Protein AF-A0A9P1IH77-F1 (afdb_monomer_lite)

Organism: NCBI:txid860376

Radius of gyration: 41.45 Å; chains: 1; bounding box: 108×59×113 Å

Foldseek 3Di:
DVVVVVVVVVPDPLLFFWWWKKKKKAWQAWWWKDKAKFPDPDPPCVCVVVDTDIHHHRDIDIDTHGTGGHRQDQKMWMKMWIAHPVGHTQAIDIDIDGQAQDWDWDWDQTPVRIIMIMIMHIGGDPQFADSRSSAGADDDVVQQWDADNRNDIDHHPQFDDPSRNAGHADVCLVVQFHDPHRNATDGDPQFDDRSRPAGHADPQQDAFGWDADPNDTFGHHDPQFDDRSSPHGNDPPDPPPVPDPPPPPPPDDPPPPPPPPDPPDPPPPVVVVVVVVVVVVVVVVVVVVVVVVVVVVVVVVVVPPDDDDDDDDDDDDDDDDDDDDDDPDFDDDPPDPDTDDDDDDDDDDDDDDPDDDDD

Sequence (359 aa):
MFLFFLLSSFLFQISNASGSIELILTAQQNSYIMTEICAETRCINIGKNNKRIELNANFPHRMFEGRFISKPQVYFDLHFIIFNANGDLIGSAFTKQKHDNNWKTNVFETSDEFNITYSFRTVCSKNYFGSVCETFCKTHPDRHMDCSPTGQSKCMQGWTGEDCMTPICTNNCSKNGKCAAPGQCECNTGFKGNDCSECIPTSGCVYGGCVSNNQSFTCQCFPGYTGPLCENQINRQMPIDNDNIKLKHVRGRQSNIILDQNSIEVSNGIDIMVFVLFVICLIVVSGAIFVLLCKISIRNRRMNSGIEVEVEIGAKVNKSYEVYTIDTTPNCHHHSNICDPPPKYEVLQFQQDSNSLKC

pLDDT: mean 72.69, std 23.22, range [26.23, 97.69]

Structure (mmCIF, N/CA/C/O backbone):
data_AF-A0A9P1IH77-F1
#
_entry.id   AF-A0A9P1IH77-F1
#
loop_
_atom_site.group_PDB
_atom_site.id
_atom_site.type_symbol
_atom_site.label_atom_id
_atom_site.label_alt_id
_atom_site.label_comp_id
_atom_site.label_asym_id
_atom_site.label_entity_id
_atom_site.label_seq_id
_atom_site.pdbx_PDB_ins_code
_atom_site.Cartn_x
_atom_site.Cartn_y
_atom_site.Cartn_z
_atom_site.occupancy
_atom_site.B_iso_or_equiv
_atom_site.auth_seq_id
_atom_site.auth_comp_id
_atom_site.auth_asym_id
_atom_site.auth_atom_id
_atom_site.pdbx_PDB_model_num
ATOM 1 N N . MET A 1 1 ? 4.992 34.964 -6.429 1.00 50.38 1 MET A N 1
ATOM 2 C CA . MET A 1 1 ? 4.582 33.634 -6.938 1.00 50.38 1 MET A CA 1
ATOM 3 C C . MET A 1 1 ? 5.030 32.490 -6.023 1.00 50.38 1 MET A C 1
ATOM 5 O O . MET A 1 1 ? 4.200 31.656 -5.706 1.00 50.38 1 MET A O 1
ATOM 9 N N . PHE A 1 2 ? 6.264 32.490 -5.493 1.00 49.25 2 PHE A N 1
ATOM 10 C CA . PHE A 1 2 ? 6.740 31.472 -4.531 1.00 49.25 2 PHE A CA 1
ATOM 11 C C . PHE A 1 2 ? 6.008 31.445 -3.171 1.00 49.25 2 PHE A C 1
ATOM 13 O O . PHE A 1 2 ? 5.777 30.368 -2.631 1.00 49.25 2 PHE A O 1
ATOM 20 N N . LEU A 1 3 ? 5.558 32.592 -2.640 1.00 46.03 3 LEU A N 1
ATOM 21 C CA . LEU A 1 3 ? 4.756 32.614 -1.402 1.00 46.03 3 LEU A CA 1
ATOM 22 C C . LEU A 1 3 ? 3.349 32.006 -1.571 1.00 46.03 3 LEU A C 1
ATOM 24 O O . LEU A 1 3 ? 2.794 31.506 -0.602 1.00 46.03 3 LEU A O 1
ATOM 28 N N . PHE A 1 4 ? 2.790 32.001 -2.787 1.00 47.78 4 PHE A N 1
ATOM 29 C CA . PHE A 1 4 ? 1.486 31.382 -3.062 1.00 47.78 4 PHE A CA 1
ATOM 30 C C . PHE A 1 4 ? 1.571 29.847 -3.092 1.00 47.78 4 PHE A C 1
ATOM 32 O O . PHE A 1 4 ? 0.625 29.191 -2.671 1.00 47.78 4 PHE A O 1
ATOM 39 N N . PHE A 1 5 ? 2.718 29.282 -3.492 1.00 46.38 5 PHE A N 1
ATOM 40 C CA . PHE A 1 5 ? 2.973 27.837 -3.430 1.00 46.38 5 PHE A CA 1
ATOM 41 C C . PHE A 1 5 ? 3.225 27.338 -1.999 1.00 46.38 5 PHE A C 1
ATOM 43 O O . PHE A 1 5 ? 2.815 26.237 -1.654 1.00 46.38 5 PHE A O 1
ATOM 50 N N . LEU A 1 6 ? 3.833 28.150 -1.125 1.00 45.97 6 LEU A N 1
ATOM 51 C CA . LEU A 1 6 ? 3.998 27.786 0.291 1.00 45.97 6 LEU A CA 1
ATOM 52 C C . LEU A 1 6 ? 2.684 27.897 1.083 1.00 45.97 6 LEU A C 1
ATOM 54 O O . LEU A 1 6 ? 2.455 27.107 1.997 1.00 45.97 6 LEU A O 1
ATOM 58 N N . LEU A 1 7 ? 1.794 28.821 0.702 1.00 42.12 7 LEU A N 1
ATOM 59 C CA . LEU A 1 7 ? 0.446 28.926 1.270 1.00 42.12 7 LEU A CA 1
ATOM 60 C C . LEU A 1 7 ? -0.534 27.881 0.705 1.00 42.12 7 LEU A C 1
ATOM 62 O O . LEU A 1 7 ? -1.418 27.454 1.445 1.00 42.12 7 LEU A O 1
ATOM 66 N N . SER A 1 8 ? -0.362 27.396 -0.534 1.00 44.38 8 SER A N 1
ATOM 67 C CA . SER A 1 8 ? -1.152 26.261 -1.049 1.00 44.38 8 SER A CA 1
ATOM 68 C C . SER A 1 8 ? -0.750 24.925 -0.421 1.00 44.38 8 SER A C 1
ATOM 70 O O . SER A 1 8 ? -1.594 24.048 -0.288 1.00 44.38 8 SER A O 1
ATOM 72 N N . SER A 1 9 ? 0.502 24.780 0.028 1.00 45.25 9 SER A N 1
ATOM 73 C CA . SER A 1 9 ? 0.946 23.625 0.827 1.00 45.25 9 SER A CA 1
ATOM 74 C C . SER A 1 9 ? 0.450 23.669 2.279 1.00 45.25 9 SER A C 1
ATOM 76 O O . SER A 1 9 ? 0.444 22.645 2.957 1.00 45.25 9 SER A O 1
ATOM 78 N N . PHE A 1 10 ? 0.027 24.843 2.764 1.00 43.69 10 PHE A N 1
ATOM 79 C CA . PHE A 1 10 ? -0.536 25.032 4.107 1.00 43.69 10 PHE A CA 1
ATOM 80 C C . PHE A 1 10 ? -2.071 24.991 4.142 1.00 43.69 10 PHE A C 1
ATOM 82 O O . PHE A 1 10 ? -2.656 24.826 5.213 1.00 43.69 10 PHE A O 1
ATOM 89 N N . LEU A 1 11 ? -2.738 25.069 2.987 1.00 41.06 11 LEU A N 1
ATOM 90 C CA . LEU A 1 11 ? -4.172 24.825 2.852 1.00 41.06 11 LEU A CA 1
ATOM 91 C C . LEU A 1 11 ? -4.435 23.344 2.543 1.00 41.06 11 LEU A C 1
ATOM 93 O O . LEU A 1 11 ? -4.763 22.960 1.430 1.00 41.06 11 LEU A O 1
ATOM 97 N N . PHE A 1 12 ? -4.310 22.530 3.593 1.00 43.84 12 PHE A N 1
ATOM 98 C CA . PHE A 1 12 ? -5.227 21.429 3.896 1.00 43.84 12 PHE A CA 1
ATOM 99 C C . PHE A 1 12 ? -5.593 20.496 2.715 1.00 43.84 12 PHE A C 1
ATOM 101 O O . PHE A 1 12 ? -6.714 20.521 2.213 1.00 43.84 12 PHE A O 1
ATOM 108 N N . GLN A 1 13 ? -4.742 19.512 2.412 1.00 46.03 13 GLN A N 1
ATOM 109 C CA . GLN A 1 13 ? -5.302 18.160 2.343 1.00 46.03 13 GLN A CA 1
ATOM 110 C C . GLN A 1 13 ? -5.398 17.663 3.783 1.00 46.03 13 GLN A C 1
ATOM 112 O O . GLN A 1 13 ? -4.453 17.095 4.321 1.00 46.03 13 GLN A O 1
ATOM 117 N N . ILE A 1 14 ? -6.539 17.897 4.439 1.00 54.72 14 ILE A N 1
ATOM 118 C CA . ILE A 1 14 ? -6.912 16.960 5.498 1.00 54.72 14 ILE A CA 1
ATOM 119 C C . ILE A 1 14 ? -7.201 15.675 4.736 1.00 54.72 14 ILE A C 1
ATOM 121 O O . ILE A 1 14 ? -8.265 15.545 4.130 1.00 54.72 14 ILE A O 1
ATOM 125 N N . SER A 1 15 ? -6.244 14.754 4.679 1.00 58.06 15 SER A N 1
ATOM 126 C CA . SER A 1 15 ? -6.576 13.385 4.328 1.00 58.06 15 SER A CA 1
ATOM 127 C C . SER A 1 15 ? -7.477 12.881 5.451 1.00 58.06 15 SER A C 1
ATOM 129 O O . SER A 1 15 ? -7.019 12.499 6.525 1.00 58.06 15 SER A O 1
ATOM 131 N N . ASN A 1 16 ? -8.788 13.019 5.256 1.00 80.94 16 ASN A N 1
ATOM 132 C CA . ASN A 1 16 ? -9.754 12.510 6.212 1.00 80.94 16 ASN A CA 1
ATOM 133 C C . ASN A 1 16 ? -9.593 10.998 6.220 1.00 80.94 16 ASN A C 1
ATOM 135 O O . ASN A 1 16 ? -9.770 10.358 5.184 1.00 80.94 16 ASN A O 1
ATOM 139 N N . ALA A 1 17 ? -9.241 10.451 7.374 1.00 88.06 17 ALA A N 1
ATOM 140 C CA . ALA A 1 17 ? -9.271 9.032 7.598 1.00 88.06 17 ALA A CA 1
ATOM 141 C C . ALA A 1 17 ? -10.718 8.546 7.511 1.00 88.06 17 ALA A C 1
ATOM 143 O O . ALA A 1 17 ? -11.620 9.197 8.044 1.00 88.06 17 ALA A O 1
ATOM 144 N N . SER A 1 18 ? -10.949 7.423 6.832 1.00 89.50 18 SER A N 1
ATOM 145 C CA . SER A 1 18 ? -12.293 6.863 6.712 1.00 89.50 18 SER A CA 1
ATOM 146 C C . SER A 1 18 ? -12.312 5.357 6.885 1.00 89.50 18 SER A C 1
ATOM 148 O O . SER A 1 18 ? -11.695 4.604 6.130 1.00 89.50 18 SER A O 1
ATOM 150 N N . GLY A 1 19 ? -13.107 4.915 7.848 1.00 89.81 19 GLY A N 1
ATOM 151 C CA . GLY A 1 19 ? -13.309 3.507 8.122 1.00 89.81 19 GLY A CA 1
ATOM 152 C C . GLY A 1 19 ? -14.401 3.286 9.148 1.00 89.81 19 GLY A C 1
ATOM 153 O O . GLY A 1 19 ? -15.225 4.160 9.420 1.00 89.81 19 GLY A O 1
ATOM 154 N N . SER A 1 20 ? -14.403 2.092 9.711 1.00 88.06 20 SER A N 1
ATOM 155 C CA . SER A 1 20 ? -15.256 1.684 10.816 1.00 88.06 20 SER A CA 1
ATOM 156 C C . SER A 1 20 ? -14.476 0.823 11.790 1.00 88.06 20 SER A C 1
ATOM 158 O O . SER A 1 20 ? -13.519 0.153 11.401 1.00 88.06 20 SER A O 1
ATOM 160 N N . ILE A 1 21 ? -14.918 0.795 13.038 1.00 88.94 21 ILE A N 1
ATOM 161 C CA . ILE A 1 21 ? -14.429 -0.161 14.024 1.00 88.94 21 ILE A CA 1
ATOM 162 C C . ILE A 1 21 ? -15.419 -1.326 14.077 1.00 88.94 21 ILE A C 1
ATOM 164 O O . ILE A 1 21 ? -16.624 -1.139 14.228 1.00 88.94 21 ILE A O 1
ATOM 168 N N . GLU A 1 22 ? -14.911 -2.539 13.885 1.00 89.94 22 GLU A N 1
ATOM 169 C CA . GLU A 1 22 ? -15.673 -3.758 14.141 1.00 89.94 22 GLU A CA 1
ATOM 170 C C . GLU A 1 22 ? -15.402 -4.215 15.566 1.00 89.94 22 GLU A C 1
ATOM 172 O O . GLU A 1 22 ? -14.243 -4.269 15.981 1.00 89.94 22 GLU A O 1
ATOM 177 N N . LEU A 1 23 ? -16.461 -4.588 16.282 1.00 89.06 23 LEU A N 1
ATOM 178 C CA . LEU A 1 23 ? -16.385 -5.050 17.660 1.00 89.06 23 LEU A CA 1
ATOM 179 C C . LEU A 1 23 ? -17.064 -6.416 17.801 1.00 89.06 23 LEU A C 1
ATOM 181 O O . LEU A 1 23 ? -18.113 -6.670 17.208 1.00 89.06 23 LEU A O 1
ATOM 185 N N . ILE A 1 24 ? -16.460 -7.296 18.591 1.00 91.00 24 ILE A N 1
ATOM 186 C CA . ILE A 1 24 ? -17.037 -8.559 19.042 1.00 91.00 24 ILE A CA 1
ATOM 187 C C . ILE A 1 24 ? -17.001 -8.568 20.563 1.00 91.00 24 ILE A C 1
ATOM 189 O O . ILE A 1 24 ? -15.957 -8.306 21.151 1.00 91.00 24 ILE A O 1
ATOM 193 N N . LEU A 1 25 ? -18.126 -8.888 21.192 1.00 90.00 25 LEU A N 1
ATOM 194 C CA . LEU A 1 25 ? -18.282 -8.936 22.643 1.00 90.00 25 LEU A CA 1
ATOM 195 C C . LEU A 1 25 ? -18.701 -10.334 23.073 1.00 90.00 25 LEU A C 1
ATOM 197 O O . LEU A 1 25 ? -19.565 -10.940 22.446 1.00 90.00 25 LEU A O 1
ATOM 201 N N . THR A 1 26 ? -18.107 -10.836 24.149 1.00 90.94 26 THR A N 1
ATOM 202 C CA . THR A 1 26 ? -18.500 -12.094 24.788 1.00 90.94 26 THR A CA 1
ATOM 203 C C . THR A 1 26 ? -18.621 -11.867 26.289 1.00 90.94 26 THR A C 1
ATOM 205 O O . THR A 1 26 ? -17.651 -11.496 26.950 1.00 90.94 26 THR A O 1
ATOM 208 N N . ALA A 1 27 ? -19.825 -12.084 26.809 1.00 88.62 27 ALA A N 1
ATOM 209 C CA . ALA A 1 27 ? -20.150 -12.013 28.227 1.00 88.62 27 ALA A CA 1
ATOM 210 C C . ALA A 1 27 ? -20.201 -13.421 28.832 1.00 88.62 27 ALA A C 1
ATOM 212 O O . ALA A 1 27 ? -20.627 -14.359 28.163 1.00 88.62 27 ALA A O 1
ATOM 213 N N . GLN A 1 28 ? -19.823 -13.580 30.100 1.00 87.31 28 GLN A N 1
ATOM 214 C CA . GLN A 1 28 ? -19.904 -14.875 30.796 1.00 87.31 28 GLN A CA 1
ATOM 215 C C . GLN A 1 28 ? -21.335 -15.260 31.210 1.00 87.31 28 GLN A C 1
ATOM 217 O O . GLN A 1 28 ? -21.635 -16.438 31.390 1.00 87.31 28 GLN A O 1
ATOM 222 N N . GLN A 1 29 ? -22.220 -14.271 31.341 1.00 86.25 29 GLN A N 1
ATOM 223 C CA . GLN A 1 29 ? -23.600 -14.410 31.803 1.00 86.25 29 GLN A CA 1
ATOM 224 C C . GLN A 1 29 ? -24.522 -13.520 30.967 1.00 86.25 29 GLN A C 1
ATOM 226 O O . GLN A 1 29 ? -24.049 -12.576 30.330 1.00 86.25 29 GLN A O 1
ATOM 231 N N . ASN A 1 30 ? -25.825 -13.808 30.980 1.00 89.25 30 ASN A N 1
ATOM 232 C CA . ASN A 1 30 ? -26.799 -13.002 30.249 1.00 89.25 30 ASN A CA 1
ATOM 233 C C . ASN A 1 30 ? -26.832 -11.578 30.810 1.00 89.25 30 ASN A C 1
ATOM 235 O O . ASN A 1 30 ? -27.017 -11.379 32.013 1.00 89.25 30 ASN A O 1
ATOM 239 N N . SER A 1 31 ? -26.659 -10.591 29.941 1.00 88.62 31 SER A N 1
ATOM 240 C CA . SER A 1 31 ? -26.625 -9.183 30.325 1.00 88.62 31 SER A CA 1
ATOM 241 C C . SER A 1 31 ? -27.089 -8.289 29.183 1.00 88.62 31 SER A C 1
ATOM 243 O O . SER A 1 31 ? -27.374 -8.747 28.078 1.00 88.62 31 SER A O 1
ATOM 245 N N . TYR A 1 32 ? -27.182 -6.996 29.455 1.00 89.69 32 TYR A N 1
ATOM 246 C CA . TYR A 1 32 ? -27.472 -5.981 28.456 1.00 89.69 32 TYR A CA 1
ATOM 247 C C . TYR A 1 32 ? -26.308 -5.007 28.391 1.00 89.69 32 TYR A C 1
ATOM 249 O O . TYR A 1 32 ? -25.810 -4.574 29.426 1.00 89.69 32 TYR A O 1
ATOM 257 N N . ILE A 1 33 ? -25.886 -4.625 27.192 1.00 86.19 33 ILE A N 1
ATOM 258 C CA . ILE A 1 33 ? -24.793 -3.671 27.014 1.00 86.19 33 ILE A CA 1
ATOM 259 C C . ILE A 1 33 ? -25.232 -2.467 26.191 1.00 86.19 33 ILE A C 1
ATOM 261 O O . ILE A 1 33 ? -26.026 -2.573 25.256 1.00 86.19 33 ILE A O 1
ATOM 265 N N . MET A 1 34 ? -24.689 -1.312 26.548 1.00 84.38 34 MET A N 1
ATOM 266 C CA . MET A 1 34 ? -24.618 -0.134 25.703 1.00 84.38 34 MET A CA 1
ATOM 267 C C . MET A 1 34 ? -23.153 0.134 25.389 1.00 84.38 34 MET A C 1
ATOM 269 O O . MET A 1 34 ? -22.312 0.163 26.291 1.00 84.38 34 MET A O 1
ATOM 273 N N . THR A 1 35 ? -22.855 0.319 24.108 1.00 77.88 35 THR A N 1
ATOM 274 C CA . THR A 1 35 ? -21.506 0.614 23.632 1.00 77.88 35 THR A CA 1
ATOM 275 C C . THR A 1 35 ? -21.470 1.957 22.937 1.00 77.88 35 THR A C 1
ATOM 277 O O . THR A 1 35 ? -22.444 2.372 22.312 1.00 77.88 35 THR A O 1
ATOM 280 N N . GLU A 1 36 ? -20.337 2.639 23.037 1.00 78.88 36 GLU A N 1
ATOM 281 C CA . GLU A 1 36 ? -20.064 3.819 22.230 1.00 78.88 36 GLU A CA 1
ATOM 282 C C . GLU A 1 36 ? -18.592 3.855 21.831 1.00 78.88 36 GLU A C 1
ATOM 284 O O . GLU A 1 36 ? -17.701 3.542 22.620 1.00 78.88 36 GLU A O 1
ATOM 289 N N . ILE A 1 37 ? -18.350 4.231 20.577 1.00 76.44 37 ILE A N 1
ATOM 290 C CA . ILE A 1 37 ? -17.020 4.336 19.986 1.00 76.44 37 ILE A CA 1
ATOM 291 C C . ILE A 1 37 ? -16.802 5.780 19.553 1.00 76.44 37 ILE A C 1
ATOM 293 O O . ILE A 1 37 ? -17.527 6.297 18.699 1.00 76.44 37 ILE A O 1
ATOM 297 N N . CYS A 1 38 ? -15.764 6.405 20.100 1.00 75.31 38 CYS A N 1
ATOM 298 C CA . CYS A 1 38 ? -15.400 7.784 19.817 1.00 75.31 38 CYS A CA 1
ATOM 299 C C . CYS A 1 38 ? -14.035 7.833 19.132 1.00 75.31 38 CYS A C 1
ATOM 301 O O . CYS A 1 38 ? -12.986 7.803 19.769 1.00 75.31 38 CYS A O 1
ATOM 303 N N . ALA A 1 39 ? -14.052 7.914 17.803 1.00 65.56 39 ALA A N 1
ATOM 304 C CA . ALA A 1 39 ? -12.851 8.079 16.977 1.00 65.56 39 ALA A CA 1
ATOM 305 C C . ALA A 1 39 ? -12.468 9.563 16.747 1.00 65.56 39 ALA A C 1
ATOM 307 O O . ALA A 1 39 ? -11.567 9.868 15.966 1.00 65.56 39 ALA A O 1
ATOM 308 N N . GLU A 1 40 ? -13.159 10.496 17.409 1.00 67.19 40 GLU A N 1
ATOM 309 C CA . GLU A 1 40 ? -12.911 11.943 17.366 1.00 67.19 40 GLU A CA 1
ATOM 310 C C . GLU A 1 40 ? -12.730 12.511 18.779 1.00 67.19 40 GLU A C 1
ATOM 312 O O . GLU A 1 40 ? -13.068 11.868 19.766 1.00 67.19 40 GLU A O 1
ATOM 317 N N . THR A 1 41 ? -12.238 13.751 18.888 1.00 52.09 41 THR A N 1
ATOM 318 C CA . THR A 1 41 ? -11.939 14.411 20.174 1.00 52.09 41 THR A CA 1
ATOM 319 C C . THR A 1 41 ? -13.161 14.707 21.048 1.00 52.09 41 THR A C 1
ATOM 321 O O . THR A 1 41 ? -12.988 15.162 22.177 1.00 52.09 41 THR A O 1
ATOM 324 N N . ARG A 1 42 ? -14.388 14.484 20.557 1.00 49.41 42 ARG A N 1
ATOM 325 C CA . ARG A 1 42 ? -15.622 14.589 21.346 1.00 49.41 42 ARG A CA 1
ATOM 326 C C . ARG A 1 42 ? -16.631 13.518 20.932 1.00 49.41 42 ARG A C 1
ATOM 328 O O . ARG A 1 42 ? -17.091 13.509 19.794 1.00 49.41 42 ARG A O 1
ATOM 335 N N . CYS A 1 43 ? -17.037 12.682 21.884 1.00 54.25 43 CYS A N 1
ATOM 336 C CA . CYS A 1 43 ? -18.243 11.866 21.777 1.00 54.25 43 CYS A CA 1
ATOM 337 C C . CYS A 1 43 ? -19.461 12.806 21.772 1.00 54.25 43 CYS A C 1
ATOM 339 O O . CYS A 1 43 ? -19.880 13.287 22.823 1.00 54.25 43 CYS A O 1
ATOM 341 N N . ILE A 1 44 ? -20.014 13.151 20.605 1.00 49.44 44 ILE A N 1
ATOM 342 C CA . ILE A 1 44 ? -21.148 14.097 20.540 1.00 49.44 44 ILE A CA 1
ATOM 343 C C . ILE A 1 44 ? -22.470 13.438 21.003 1.00 49.44 44 ILE A C 1
ATOM 345 O O . ILE A 1 44 ? -23.464 14.136 21.204 1.00 49.44 44 ILE A O 1
ATOM 349 N N . ASN A 1 45 ? -22.515 12.114 21.214 1.00 50.31 45 ASN A N 1
ATOM 350 C CA . ASN A 1 45 ? -23.775 11.379 21.360 1.00 50.31 45 ASN A CA 1
ATOM 351 C C . ASN A 1 45 ? -23.756 10.230 22.391 1.00 50.31 45 ASN A C 1
ATOM 353 O O . ASN A 1 45 ? -24.393 9.201 22.141 1.00 50.31 45 ASN A O 1
ATOM 357 N N . ILE A 1 46 ? -23.141 10.423 23.565 1.00 49.28 46 ILE A N 1
ATOM 358 C CA . ILE A 1 46 ? -23.224 9.430 24.650 1.00 49.28 46 ILE A CA 1
ATOM 359 C C . ILE A 1 46 ? -24.689 9.191 25.020 1.00 49.28 46 ILE A C 1
ATOM 361 O O . ILE A 1 46 ? -25.401 10.109 25.422 1.00 49.28 46 ILE A O 1
ATOM 365 N N . GLY A 1 47 ? -25.168 7.961 24.820 1.00 47.75 47 GLY A N 1
ATOM 366 C CA . GLY A 1 47 ? -26.522 7.548 25.196 1.00 47.75 47 GLY A CA 1
ATOM 367 C C . GLY A 1 47 ? -27.668 8.025 24.293 1.00 47.75 47 GLY A C 1
ATOM 368 O O . GLY A 1 47 ? -28.816 7.696 24.577 1.00 47.75 47 GLY A O 1
ATOM 369 N N . LYS A 1 48 ? -27.437 8.727 23.169 1.00 46.56 48 LYS A N 1
ATOM 370 C CA . LYS A 1 48 ? -28.571 9.218 22.344 1.00 46.56 48 LYS A CA 1
ATOM 371 C C . LYS A 1 48 ? -29.424 8.122 21.708 1.00 46.56 48 LYS A C 1
ATOM 373 O O . LYS A 1 48 ? -30.594 8.364 21.434 1.00 46.56 48 LYS A O 1
ATOM 378 N N . ASN A 1 49 ? -28.866 6.932 21.496 1.00 53.19 49 ASN A N 1
ATOM 379 C CA . ASN A 1 49 ? -29.635 5.820 20.943 1.00 53.19 49 ASN A CA 1
ATOM 380 C C . ASN A 1 49 ? -30.231 4.892 22.007 1.00 53.19 49 ASN A C 1
ATOM 382 O O . ASN A 1 49 ? -31.050 4.068 21.618 1.00 53.19 49 ASN A O 1
ATOM 386 N N . ASN A 1 50 ? -29.854 5.007 23.296 1.00 58.47 50 ASN A N 1
ATOM 387 C CA . ASN A 1 50 ? -30.329 4.198 24.443 1.00 58.47 50 ASN A CA 1
ATOM 388 C C . ASN A 1 50 ? -30.582 2.699 24.162 1.00 58.47 50 ASN A C 1
ATOM 390 O O . ASN A 1 50 ? -31.336 2.028 24.871 1.00 58.47 50 ASN A O 1
ATOM 394 N N . LYS A 1 51 ? -29.962 2.150 23.114 1.00 74.69 51 LYS A N 1
ATOM 395 C CA . LYS A 1 51 ? -30.301 0.839 22.589 1.00 74.69 51 LYS A CA 1
ATOM 396 C C . LYS A 1 51 ? -29.456 -0.170 23.332 1.00 74.69 51 LYS A C 1
ATOM 398 O O . LYS A 1 51 ? -28.287 -0.366 23.022 1.00 74.69 51 LYS A O 1
ATOM 403 N N . ARG A 1 52 ? -30.070 -0.782 24.336 1.00 83.12 52 ARG A N 1
ATOM 404 C CA . ARG A 1 52 ? -29.499 -1.920 25.044 1.00 83.12 52 ARG A CA 1
ATOM 405 C C . ARG A 1 52 ? -29.479 -3.120 24.105 1.00 83.12 52 ARG A C 1
ATOM 407 O O . ARG A 1 52 ? -30.494 -3.443 23.488 1.00 83.12 52 ARG A O 1
ATOM 414 N N . ILE A 1 53 ? -28.323 -3.752 23.989 1.00 86.19 53 ILE A N 1
ATOM 415 C CA . ILE A 1 53 ? -28.133 -4.971 23.210 1.00 86.19 53 ILE A CA 1
ATOM 416 C C . ILE A 1 53 ? -28.038 -6.125 24.189 1.00 86.19 53 ILE A C 1
ATOM 418 O O . ILE A 1 53 ? -27.248 -6.080 25.130 1.00 86.19 53 ILE A O 1
ATOM 422 N N . GLU A 1 54 ? -28.871 -7.135 23.979 1.00 89.25 54 GLU A N 1
ATOM 423 C CA . GLU A 1 54 ? -28.854 -8.351 24.779 1.00 89.25 54 GLU A CA 1
ATOM 424 C C . GLU A 1 54 ? -27.613 -9.182 24.434 1.00 89.25 54 GLU A C 1
ATOM 426 O O . GLU A 1 54 ? -27.381 -9.543 23.278 1.00 89.25 54 GLU A O 1
ATOM 431 N N . LEU A 1 55 ? -26.812 -9.479 25.452 1.00 88.81 55 LEU A N 1
ATOM 432 C CA . LEU A 1 55 ? -25.660 -10.360 25.378 1.00 88.81 55 LEU A CA 1
ATOM 433 C C . LEU A 1 55 ? -26.019 -11.698 26.016 1.00 88.81 55 LEU A C 1
ATOM 435 O O . LEU A 1 55 ? -26.108 -11.820 27.235 1.00 88.81 55 LEU A O 1
ATOM 439 N N . ASN A 1 56 ? -26.181 -12.718 25.181 1.00 89.75 56 ASN A N 1
ATOM 440 C CA . ASN A 1 56 ? -26.278 -14.103 25.635 1.00 89.75 56 ASN A CA 1
ATOM 441 C C . ASN A 1 56 ? -24.928 -14.611 26.157 1.00 89.75 56 ASN A C 1
ATOM 443 O O . ASN A 1 56 ? -23.892 -14.420 25.512 1.00 89.75 56 ASN A O 1
ATOM 447 N N . ALA A 1 57 ? -24.961 -15.308 27.292 1.00 87.62 57 ALA A N 1
ATOM 448 C CA . ALA A 1 57 ? -23.796 -15.917 27.918 1.00 87.62 57 ALA A CA 1
ATOM 449 C C . ALA A 1 57 ? -23.005 -16.788 26.929 1.00 87.62 57 ALA A C 1
ATOM 451 O O . ALA A 1 57 ? -23.563 -17.652 26.251 1.00 87.62 57 ALA A O 1
ATOM 452 N N . ASN A 1 58 ? -21.690 -16.576 26.880 1.00 87.69 58 ASN A N 1
ATOM 453 C CA . ASN A 1 58 ? -20.718 -17.307 26.065 1.00 87.69 58 ASN A CA 1
ATOM 454 C C . ASN A 1 58 ? -20.996 -17.294 24.552 1.00 87.69 58 ASN A C 1
ATOM 456 O O . ASN A 1 58 ? -20.425 -18.096 23.812 1.00 87.69 58 ASN A O 1
ATOM 460 N N . PHE A 1 59 ? -21.842 -16.378 24.075 1.00 89.62 59 PHE A N 1
ATOM 461 C CA . PHE A 1 59 ? -22.108 -16.198 22.656 1.00 89.62 59 PHE A CA 1
ATOM 462 C C . PHE A 1 59 ? -21.428 -14.919 22.148 1.00 89.62 59 PHE A C 1
ATOM 464 O O . PHE A 1 59 ? -21.654 -13.849 22.717 1.00 89.62 59 PHE A O 1
ATOM 471 N N . PRO A 1 60 ? -20.608 -14.987 21.085 1.00 89.19 60 PRO A N 1
ATOM 472 C CA . PRO A 1 60 ? -19.957 -13.808 20.536 1.00 89.19 60 PRO A CA 1
ATOM 473 C C . PRO A 1 60 ? -20.961 -12.943 19.767 1.00 89.19 60 PRO A C 1
ATOM 475 O O . PRO A 1 60 ? -21.517 -13.353 18.747 1.00 89.19 60 PRO A O 1
ATOM 478 N N . HIS A 1 61 ? -21.144 -11.707 20.219 1.00 88.31 61 HIS A N 1
ATOM 479 C CA . HIS A 1 61 ? -21.988 -10.709 19.566 1.00 88.31 61 HIS A CA 1
ATOM 480 C C . HIS A 1 61 ? -21.141 -9.764 18.730 1.00 88.31 61 HIS A C 1
ATOM 482 O O . HIS A 1 61 ? -20.264 -9.084 19.255 1.00 88.31 61 HIS A O 1
ATOM 488 N N . ARG A 1 62 ? -21.401 -9.717 17.420 1.00 86.31 62 ARG A N 1
ATOM 489 C CA . ARG A 1 62 ? -20.720 -8.809 16.490 1.00 86.31 62 ARG A CA 1
ATOM 490 C C . ARG A 1 62 ? -21.520 -7.524 16.330 1.00 86.31 62 ARG A C 1
ATOM 492 O O . ARG A 1 62 ? -22.707 -7.566 16.018 1.00 86.31 62 ARG A O 1
ATOM 499 N N . MET A 1 63 ? -20.839 -6.393 16.446 1.00 80.00 63 MET A N 1
ATOM 500 C CA . MET A 1 63 ? -21.424 -5.066 16.315 1.00 80.00 63 MET A CA 1
ATOM 501 C C . MET A 1 63 ? -20.640 -4.210 15.317 1.00 80.00 63 MET A C 1
ATOM 503 O O . MET A 1 63 ? -19.416 -4.309 15.208 1.00 80.00 63 MET A O 1
ATOM 507 N N . PHE A 1 64 ? -21.376 -3.370 14.585 1.00 68.81 64 PHE A N 1
ATOM 508 C CA . PHE A 1 64 ? -20.847 -2.371 13.658 1.00 68.81 64 PHE A CA 1
ATOM 509 C C . PHE A 1 64 ? -21.282 -0.987 14.137 1.00 68.81 64 PHE A C 1
ATOM 511 O O . PHE A 1 64 ? -22.288 -0.446 13.679 1.00 68.81 64 PHE A O 1
ATOM 518 N N . GLU A 1 65 ? -20.535 -0.421 15.074 1.00 61.94 65 GLU A N 1
ATOM 519 C CA . GLU A 1 65 ? -20.742 0.941 15.561 1.00 61.94 65 GLU A CA 1
ATOM 520 C C . GLU A 1 65 ? -19.452 1.734 15.329 1.00 61.94 65 GLU A C 1
ATOM 522 O O . GLU A 1 65 ? -18.356 1.205 15.468 1.00 61.94 65 GLU A O 1
ATOM 527 N N . GLY A 1 66 ? -19.552 2.994 14.907 1.00 63.22 66 GLY A N 1
ATOM 528 C CA . GLY A 1 66 ? -18.365 3.844 14.758 1.00 63.22 66 GLY A CA 1
ATOM 529 C C . GLY A 1 66 ? -17.732 3.838 13.367 1.00 63.22 66 GLY A C 1
ATOM 530 O O . GLY A 1 66 ? -16.517 3.694 13.234 1.00 63.22 66 GLY A O 1
ATOM 531 N N . ARG A 1 67 ? -18.540 4.055 12.316 1.00 75.19 67 ARG A N 1
ATOM 532 C CA . ARG A 1 67 ? -17.994 4.659 11.088 1.00 75.19 67 ARG A CA 1
ATOM 533 C C . ARG A 1 67 ? -17.442 6.036 11.437 1.00 75.19 67 ARG A C 1
ATOM 535 O O . ARG A 1 67 ? -18.141 6.821 12.071 1.00 75.19 67 ARG A O 1
ATOM 542 N N . PHE A 1 68 ? -16.233 6.330 10.986 1.00 81.38 68 PHE A N 1
ATOM 543 C CA . PHE A 1 68 ? -15.578 7.609 11.216 1.00 81.38 68 PHE A CA 1
ATOM 544 C C . PHE A 1 68 ? -15.128 8.232 9.894 1.00 81.38 68 PHE A C 1
ATOM 546 O O . PHE A 1 68 ? -14.756 7.535 8.945 1.00 81.38 68 PHE A O 1
ATOM 553 N N . ILE A 1 69 ? -15.205 9.561 9.837 1.00 80.31 69 ILE A N 1
ATOM 554 C CA . ILE A 1 69 ? -14.611 10.400 8.796 1.00 80.31 69 ILE A CA 1
ATOM 555 C C . ILE A 1 69 ? -13.944 11.550 9.537 1.00 80.31 69 ILE A C 1
ATOM 557 O O . ILE A 1 69 ? -14.590 12.545 9.846 1.00 80.31 69 ILE A O 1
ATOM 561 N N . SER A 1 70 ? -12.672 11.389 9.873 1.00 74.19 70 SER A N 1
ATOM 562 C CA . SER A 1 70 ? -12.011 12.277 10.827 1.00 74.19 70 SER A CA 1
ATOM 563 C C . SER A 1 70 ? -10.582 12.590 10.412 1.00 74.19 70 SER A C 1
ATOM 565 O O . SER A 1 70 ? -10.038 12.025 9.464 1.00 74.19 70 SER A O 1
ATOM 567 N N . LYS A 1 71 ? -9.933 13.511 11.128 1.00 82.12 71 LYS A N 1
ATOM 568 C CA . LYS A 1 71 ? -8.474 13.626 11.041 1.00 82.12 71 LYS A CA 1
ATOM 569 C C . LYS A 1 71 ? -7.852 12.314 11.529 1.00 82.12 71 LYS A C 1
ATOM 571 O O . LYS A 1 71 ? -8.324 11.818 12.547 1.00 82.12 71 LYS A O 1
ATOM 576 N N . PRO A 1 72 ? -6.781 11.804 10.899 1.00 79.12 72 PRO A N 1
ATOM 577 C CA . PRO A 1 72 ? -6.117 10.587 11.353 1.00 79.12 72 PRO A CA 1
ATOM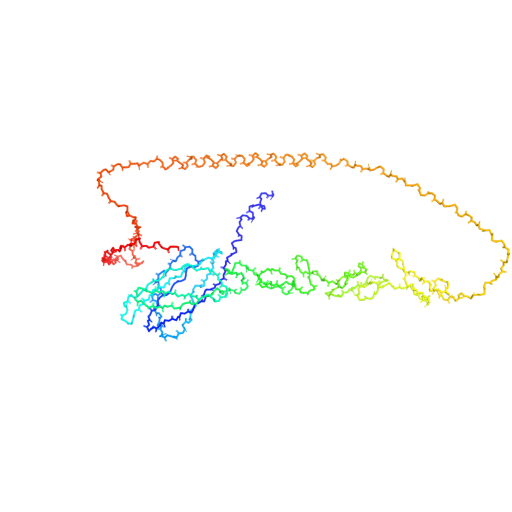 578 C C . PRO A 1 72 ? -5.762 10.673 12.844 1.00 79.12 72 PRO A C 1
ATOM 580 O O . PRO A 1 72 ? -4.964 11.522 13.245 1.00 79.12 72 PRO A O 1
ATOM 583 N N . GLN A 1 73 ? -6.382 9.824 13.665 1.00 82.25 73 GLN A N 1
ATOM 584 C CA . GLN A 1 73 ? -6.089 9.680 15.090 1.00 82.25 73 GLN A CA 1
ATOM 585 C C . GLN A 1 73 ? -5.519 8.293 15.352 1.00 82.25 73 GLN A C 1
ATOM 587 O O . GLN A 1 73 ? -6.062 7.293 14.912 1.00 82.25 73 GLN A O 1
ATOM 592 N N . VAL A 1 74 ? -4.427 8.204 16.107 1.00 88.50 74 VAL A N 1
ATOM 593 C CA . VAL A 1 74 ? -3.802 6.902 16.413 1.00 88.50 74 VAL A CA 1
ATOM 594 C C . VAL A 1 74 ? -4.657 6.070 17.377 1.00 88.50 74 VAL A C 1
ATOM 596 O O . VAL A 1 74 ? -4.552 4.842 17.402 1.00 88.50 74 VAL A O 1
ATOM 599 N N . TYR A 1 75 ? -5.518 6.735 18.147 1.00 88.81 75 TYR A N 1
ATOM 600 C CA . TYR A 1 75 ? -6.334 6.129 19.185 1.00 88.81 75 TYR A CA 1
ATOM 601 C C . TYR A 1 75 ? -7.804 6.519 19.042 1.00 88.81 75 TYR A C 1
ATOM 603 O O . TYR A 1 75 ? -8.102 7.627 18.599 1.00 88.81 75 TYR A O 1
ATOM 611 N N . PHE A 1 76 ? -8.681 5.640 19.513 1.00 86.88 76 PHE A N 1
ATOM 612 C CA . PHE A 1 76 ? -10.101 5.894 19.722 1.00 86.88 76 PHE A CA 1
ATOM 613 C C . PHE A 1 76 ? -10.485 5.514 21.153 1.00 86.88 76 PHE A C 1
ATOM 615 O O . PHE A 1 76 ? -9.861 4.637 21.757 1.00 86.88 76 PHE A O 1
ATOM 622 N N . ASP A 1 77 ? -11.513 6.163 21.684 1.00 86.00 77 ASP A N 1
ATOM 623 C CA . ASP A 1 77 ? -12.060 5.838 22.996 1.00 86.00 77 ASP A CA 1
ATOM 624 C C . ASP A 1 77 ? -13.249 4.882 22.832 1.00 86.00 77 ASP A C 1
ATOM 626 O O . ASP A 1 77 ? -14.063 5.013 21.913 1.00 86.00 77 ASP A O 1
ATOM 630 N N . LEU A 1 78 ? -13.312 3.876 23.699 1.00 85.19 78 LEU A N 1
ATOM 631 C CA . LEU A 1 78 ? -14.318 2.824 23.698 1.00 85.19 78 LEU A CA 1
ATOM 632 C C . LEU A 1 78 ? -14.984 2.786 25.067 1.00 85.19 78 LEU A C 1
ATOM 634 O O . LEU A 1 78 ? -14.323 2.576 26.089 1.00 85.19 78 LEU A O 1
ATOM 638 N N . HIS A 1 79 ? -16.290 3.028 25.073 1.00 82.81 79 HIS A N 1
ATOM 639 C CA . HIS A 1 79 ? -17.095 3.119 26.279 1.00 82.81 79 HIS A CA 1
ATOM 640 C C . HIS A 1 79 ? -18.073 1.949 26.336 1.00 82.81 79 HIS A C 1
ATOM 642 O O . HIS A 1 79 ? -18.788 1.663 25.372 1.00 82.81 79 HIS A O 1
ATOM 648 N N . PHE A 1 80 ? -18.114 1.294 27.490 1.00 84.06 80 PHE A N 1
ATOM 649 C CA . PHE A 1 80 ? -19.012 0.188 27.786 1.00 84.06 80 PHE A CA 1
ATOM 650 C C . PHE A 1 80 ? -19.834 0.521 29.019 1.00 84.06 80 PHE A C 1
ATOM 652 O O . PHE A 1 80 ? -19.278 0.917 30.040 1.00 84.06 80 PHE A O 1
ATOM 659 N N . ILE A 1 81 ? -21.146 0.320 28.945 1.00 84.94 81 ILE A N 1
ATOM 660 C CA . ILE A 1 81 ? -22.049 0.399 30.095 1.00 84.94 81 ILE A CA 1
ATOM 661 C C . ILE A 1 81 ? -22.890 -0.872 30.098 1.00 84.94 81 ILE A C 1
ATOM 663 O O . ILE A 1 81 ? -23.549 -1.183 29.107 1.00 84.94 81 ILE A O 1
ATOM 667 N N . ILE A 1 82 ? -22.841 -1.624 31.191 1.00 86.12 82 ILE A N 1
ATOM 668 C CA . ILE A 1 82 ? -23.406 -2.968 31.280 1.00 86.12 82 ILE A CA 1
ATOM 669 C C . ILE A 1 82 ? -24.500 -2.981 32.341 1.00 86.12 82 ILE A C 1
ATOM 671 O O . ILE A 1 82 ? -24.313 -2.500 33.458 1.00 86.12 82 ILE A O 1
ATOM 675 N N . PHE A 1 83 ? -25.626 -3.591 32.001 1.00 86.50 83 PHE A N 1
ATOM 676 C CA . PHE A 1 83 ? -26.787 -3.750 32.857 1.00 86.50 83 PHE A CA 1
ATOM 677 C C . PHE A 1 83 ? -27.121 -5.233 33.052 1.00 86.50 83 PHE A C 1
ATOM 679 O O . PHE A 1 83 ? -26.915 -6.055 32.153 1.00 86.50 83 PHE A O 1
ATOM 686 N N . ASN A 1 84 ? -27.667 -5.582 34.214 1.00 83.88 84 ASN A N 1
ATOM 687 C CA . ASN A 1 84 ? -28.264 -6.898 34.440 1.00 83.88 84 ASN A CA 1
ATOM 688 C C . ASN A 1 84 ? -29.655 -7.005 33.774 1.00 83.88 84 ASN A C 1
ATOM 690 O O . ASN A 1 84 ? -30.151 -6.060 33.155 1.00 83.88 84 ASN A O 1
ATOM 694 N N . ALA A 1 85 ? -30.310 -8.159 33.931 1.00 82.56 85 ALA A N 1
ATOM 695 C CA . ALA A 1 85 ? -31.652 -8.393 33.393 1.00 82.56 85 ALA A CA 1
ATOM 696 C C . ALA A 1 85 ? -32.763 -7.544 34.036 1.00 82.56 85 ALA A C 1
ATOM 698 O O . ALA A 1 85 ? -33.779 -7.291 33.394 1.00 82.56 85 ALA A O 1
ATOM 699 N N . ASN A 1 86 ? -32.557 -7.071 35.267 1.00 85.75 86 ASN A N 1
ATOM 700 C CA . ASN A 1 86 ? -33.483 -6.174 35.961 1.00 85.75 86 ASN A CA 1
ATOM 701 C C . ASN A 1 86 ? -33.313 -4.710 35.516 1.00 85.75 86 ASN A C 1
ATOM 703 O O . ASN A 1 86 ? -34.164 -3.871 35.800 1.00 85.75 86 ASN A O 1
ATOM 707 N N . GLY A 1 87 ? -32.239 -4.408 34.780 1.00 83.19 87 GLY A N 1
ATOM 708 C CA . GLY A 1 87 ? -31.897 -3.073 34.308 1.00 83.19 87 GLY A CA 1
ATOM 709 C C . GLY A 1 87 ? -30.958 -2.288 35.225 1.00 83.19 87 GLY A C 1
ATOM 710 O O . GLY A 1 87 ? -30.703 -1.123 34.914 1.00 83.19 87 GLY A O 1
ATOM 711 N N . ASP A 1 88 ? -30.430 -2.904 36.285 1.00 86.19 88 ASP A N 1
ATOM 712 C CA . ASP A 1 88 ? -29.455 -2.292 37.191 1.00 86.19 88 ASP A CA 1
ATOM 713 C C . ASP A 1 88 ? -28.068 -2.258 36.542 1.00 86.19 88 ASP A C 1
ATOM 715 O O . ASP A 1 88 ? -27.673 -3.199 35.847 1.00 86.19 88 ASP A O 1
ATOM 719 N N . LEU A 1 89 ? -27.320 -1.177 36.775 1.00 85.50 89 LEU A N 1
ATOM 720 C CA . LEU A 1 89 ? -25.936 -1.031 36.325 1.00 85.50 89 LEU A CA 1
ATOM 721 C C . LEU A 1 89 ? -25.039 -2.027 37.075 1.00 85.50 89 LEU A C 1
ATOM 723 O O . LEU A 1 89 ? -24.954 -1.961 38.297 1.00 85.50 89 LEU A O 1
ATOM 727 N N . ILE A 1 90 ? -24.344 -2.896 36.338 1.00 83.94 90 ILE A N 1
ATOM 728 C CA . ILE A 1 90 ? -23.383 -3.870 36.895 1.00 83.94 90 ILE A CA 1
ATOM 729 C C . ILE A 1 90 ? -21.925 -3.537 36.564 1.00 83.94 90 ILE A C 1
ATOM 731 O O . ILE A 1 90 ? -21.001 -4.169 37.065 1.00 83.94 90 ILE A O 1
ATOM 735 N N . GLY A 1 91 ? -21.687 -2.552 35.697 1.00 80.94 91 GLY A N 1
ATOM 736 C CA . GLY A 1 91 ? -20.336 -2.072 35.438 1.00 80.94 91 GLY A CA 1
ATOM 737 C C . GLY A 1 91 ? -20.242 -1.110 34.264 1.00 80.94 91 GLY A C 1
ATOM 738 O O . GLY A 1 91 ? -21.099 -1.084 33.379 1.00 80.94 91 GLY A O 1
ATOM 739 N N . SER A 1 92 ? -19.162 -0.333 34.244 1.00 82.94 92 SER A N 1
ATOM 740 C CA . SER A 1 92 ? -18.819 0.550 33.131 1.00 82.94 92 SER A CA 1
ATOM 741 C C . SER A 1 92 ? -17.316 0.580 32.895 1.00 82.94 92 SER A C 1
ATOM 743 O O . SER A 1 92 ? -16.551 0.649 33.856 1.00 82.94 92 SER A O 1
ATOM 745 N N . ALA A 1 93 ? -16.905 0.598 31.631 1.00 79.94 93 ALA A N 1
ATOM 746 C CA . ALA A 1 93 ? -15.510 0.707 31.231 1.00 79.94 93 ALA A CA 1
ATOM 747 C C . ALA A 1 93 ? -15.305 1.895 30.301 1.00 79.94 93 ALA A C 1
ATOM 749 O O . ALA A 1 93 ? -16.091 2.109 29.378 1.00 79.94 93 ALA A O 1
ATOM 750 N N . PHE A 1 94 ? -14.182 2.579 30.484 1.00 83.00 94 PHE A N 1
ATOM 751 C CA . PHE A 1 94 ? -13.701 3.617 29.584 1.00 83.00 94 PHE A CA 1
ATOM 752 C C . PHE A 1 94 ? -12.269 3.264 29.225 1.00 83.00 94 PHE A C 1
ATOM 754 O O . PHE A 1 94 ? -11.399 3.205 30.096 1.00 83.00 94 PHE A O 1
ATOM 761 N N . THR A 1 95 ? -12.025 2.948 27.959 1.00 85.44 95 THR A N 1
ATOM 762 C CA . THR A 1 95 ? -10.711 2.477 27.537 1.00 85.44 95 THR A CA 1
ATOM 763 C C . THR A 1 95 ? -10.279 3.115 26.232 1.00 85.44 95 THR A C 1
ATOM 765 O O . THR A 1 95 ? -11.065 3.267 25.300 1.00 85.44 95 THR A O 1
ATOM 768 N N . LYS A 1 96 ? -8.998 3.470 26.169 1.00 89.06 96 LYS A N 1
ATOM 769 C CA . LYS A 1 96 ? -8.378 4.051 24.988 1.00 89.06 96 LYS A CA 1
ATOM 770 C C . LYS A 1 96 ? -7.682 2.961 24.197 1.00 89.06 96 LYS A C 1
ATOM 772 O O . LYS A 1 96 ? -6.761 2.314 24.691 1.00 89.06 96 LYS A O 1
ATOM 777 N N . GLN A 1 97 ? -8.109 2.778 22.960 1.00 91.25 97 GLN A N 1
ATOM 778 C CA . GLN A 1 97 ? -7.630 1.722 22.086 1.00 91.25 97 GLN A CA 1
ATOM 779 C C . GLN A 1 97 ? -6.815 2.303 20.943 1.00 91.25 97 GLN A C 1
ATOM 781 O O . GLN A 1 97 ? -7.126 3.365 20.408 1.00 91.25 97 GLN A O 1
ATOM 786 N N . LYS A 1 98 ? -5.744 1.607 20.563 1.00 92.12 98 LYS A N 1
ATOM 787 C CA . LYS A 1 98 ? -4.961 1.947 19.375 1.00 92.12 98 LYS A CA 1
ATOM 788 C C . LYS A 1 98 ? -5.592 1.276 18.162 1.00 92.12 98 LYS A C 1
ATOM 790 O O . LYS A 1 98 ? -5.896 0.087 18.222 1.00 92.12 98 LYS A O 1
ATOM 795 N N . HIS A 1 99 ? -5.740 2.005 17.062 1.00 91.38 99 HIS A N 1
ATOM 796 C CA . HIS A 1 99 ? -6.207 1.410 15.814 1.00 91.38 99 HIS A CA 1
ATOM 797 C C . HIS A 1 99 ? -5.271 0.280 15.341 1.00 91.38 99 HIS A C 1
ATOM 799 O O . HIS A 1 99 ? -4.048 0.436 15.331 1.00 91.38 99 HIS A O 1
ATOM 805 N N . ASP A 1 100 ? -5.851 -0.847 14.925 1.00 92.88 100 ASP A N 1
ATOM 806 C CA . ASP A 1 100 ? -5.146 -1.980 14.312 1.00 92.88 100 ASP A CA 1
ATOM 807 C C . ASP A 1 100 ? -6.103 -2.705 13.362 1.00 92.88 100 ASP A C 1
ATOM 809 O O . ASP A 1 100 ? -7.276 -2.888 13.682 1.00 92.88 100 ASP A O 1
ATOM 813 N N . ASN A 1 101 ? -5.620 -3.121 12.194 1.00 92.81 101 ASN A N 1
ATOM 814 C CA . ASN A 1 101 ? -6.447 -3.798 11.191 1.00 92.81 101 ASN A CA 1
ATOM 815 C C . ASN A 1 101 ? -6.631 -5.291 11.519 1.00 92.81 101 ASN A C 1
ATOM 817 O O . ASN A 1 101 ? -7.493 -5.961 10.943 1.00 92.81 101 ASN A O 1
ATOM 821 N N . ASN A 1 102 ? -5.836 -5.815 12.455 1.00 94.69 102 ASN A N 1
ATOM 822 C CA . ASN A 1 102 ? -5.968 -7.156 13.006 1.00 94.69 102 ASN A CA 1
ATOM 823 C C . ASN A 1 102 ? -6.801 -7.132 14.287 1.00 94.69 102 ASN A C 1
ATOM 825 O O . ASN A 1 102 ? -6.819 -6.144 15.017 1.00 94.69 102 ASN A O 1
ATOM 829 N N . TRP A 1 103 ? -7.440 -8.260 14.593 1.00 94.81 103 TRP A N 1
ATOM 830 C CA . TRP A 1 103 ? -8.185 -8.410 15.838 1.00 94.81 103 TRP A CA 1
ATOM 831 C C . TRP A 1 103 ? -7.265 -8.262 17.052 1.00 94.81 103 TRP A C 1
ATOM 833 O O . TRP A 1 103 ? -6.284 -8.995 17.200 1.00 94.81 103 TRP A O 1
ATOM 843 N N . LYS A 1 104 ? -7.612 -7.327 17.934 1.00 95.25 104 LYS A N 1
ATOM 844 C CA . LYS A 1 104 ? -7.056 -7.203 19.281 1.00 95.25 104 LYS A CA 1
ATOM 845 C C . LYS A 1 104 ? -8.113 -7.607 20.279 1.00 95.25 104 LYS A C 1
ATOM 847 O O . LYS A 1 104 ? -9.229 -7.113 20.190 1.00 95.25 104 LYS A O 1
ATOM 852 N N . THR A 1 105 ? -7.752 -8.489 21.203 1.00 94.69 105 THR A N 1
ATOM 853 C CA . THR A 1 105 ? -8.645 -8.995 22.245 1.00 94.69 105 THR A CA 1
ATOM 854 C C . THR A 1 105 ? -8.169 -8.502 23.593 1.00 94.69 105 THR A C 1
ATOM 856 O O . THR A 1 105 ? -6.996 -8.654 23.921 1.00 94.69 105 THR A O 1
ATOM 859 N N . ASN A 1 106 ? -9.095 -7.955 24.365 1.00 92.00 106 ASN A N 1
ATOM 860 C CA . ASN A 1 106 ? -8.884 -7.500 25.725 1.00 92.00 106 ASN A CA 1
ATOM 861 C C . ASN A 1 106 ? -10.015 -8.031 26.611 1.00 92.00 106 ASN A C 1
ATOM 863 O O . ASN A 1 106 ? -11.076 -8.438 26.127 1.00 92.00 106 ASN A O 1
ATOM 867 N N . VAL A 1 107 ? -9.790 -7.992 27.918 1.00 89.50 107 VAL A N 1
ATOM 868 C CA . VAL A 1 107 ? -10.801 -8.308 28.923 1.00 89.50 107 VAL A CA 1
ATOM 869 C C . VAL A 1 107 ? -11.069 -7.045 29.721 1.00 89.50 107 VAL A C 1
ATOM 871 O O . VAL A 1 107 ? -10.145 -6.322 30.088 1.00 89.50 107 VAL A O 1
ATOM 874 N N . PHE A 1 108 ? -12.345 -6.761 29.932 1.00 83.50 108 PHE A N 1
ATOM 875 C CA . PHE A 1 108 ? -12.794 -5.787 30.904 1.00 83.50 108 PHE A CA 1
ATOM 876 C C . PHE A 1 108 ? -13.312 -6.535 32.129 1.00 83.50 108 PHE A C 1
ATOM 878 O O . PHE A 1 108 ? -14.237 -7.342 32.011 1.00 83.50 108 PHE A O 1
ATOM 885 N N . GLU A 1 109 ? -12.693 -6.263 33.272 1.00 77.50 109 GLU A N 1
ATOM 886 C CA . GLU A 1 109 ? -13.088 -6.784 34.578 1.00 77.50 109 GLU A CA 1
ATOM 887 C C . GLU A 1 109 ? -14.011 -5.759 35.249 1.00 77.50 109 GLU A C 1
ATOM 889 O O . GLU A 1 109 ? -13.653 -4.581 35.358 1.00 77.50 109 GLU A O 1
ATOM 894 N N . THR A 1 110 ? -15.214 -6.168 35.659 1.00 68.69 110 THR A N 1
ATOM 895 C CA . THR A 1 110 ? -16.104 -5.306 36.452 1.00 68.69 110 THR A CA 1
ATOM 896 C C . THR A 1 110 ? -15.834 -5.447 37.949 1.00 68.69 110 THR A C 1
ATOM 898 O O . THR A 1 110 ? -15.150 -6.366 38.397 1.00 68.69 110 THR A O 1
ATOM 901 N N . SER A 1 111 ? -16.422 -4.547 38.742 1.00 62.56 111 SER A N 1
ATOM 902 C CA . SER A 1 111 ? -16.390 -4.595 40.210 1.00 62.56 111 SER A CA 1
ATOM 903 C C . SER A 1 111 ? -16.981 -5.876 40.814 1.00 62.56 111 SER A C 1
ATOM 905 O O . SER A 1 111 ? -16.687 -6.176 41.967 1.00 62.56 111 SER A O 1
ATOM 907 N N . ASP A 1 112 ? -17.770 -6.627 40.040 1.00 64.12 112 ASP A N 1
ATOM 908 C CA . ASP A 1 112 ? -18.578 -7.760 40.507 1.00 64.12 112 ASP A CA 1
ATOM 909 C C . ASP A 1 112 ? -18.074 -9.109 39.945 1.00 64.12 112 ASP A C 1
ATOM 911 O O . ASP A 1 112 ? -18.867 -10.022 39.727 1.00 64.12 112 ASP A O 1
ATOM 915 N N . GLU A 1 113 ? -16.774 -9.231 39.633 1.00 68.06 113 GLU A N 1
ATOM 916 C CA . GLU A 1 113 ? -16.151 -10.420 39.000 1.00 68.06 113 GLU A CA 1
ATOM 917 C C . GLU A 1 113 ? -16.746 -10.811 37.629 1.00 68.06 113 GLU A C 1
ATOM 919 O O . GLU A 1 113 ? -16.481 -11.891 37.097 1.00 68.06 113 GLU A O 1
ATOM 924 N N . PHE A 1 114 ? -17.545 -9.934 37.021 1.00 74.50 114 PHE A N 1
ATOM 925 C CA . PHE A 1 114 ? -18.149 -10.179 35.722 1.00 74.50 114 PHE A CA 1
ATOM 926 C C . PHE A 1 114 ? -17.212 -9.702 34.612 1.00 74.50 114 PHE A C 1
ATOM 928 O O . PHE A 1 114 ? -17.031 -8.506 34.383 1.00 74.50 114 PHE A O 1
ATOM 935 N N . ASN A 1 115 ? -16.631 -10.653 33.883 1.00 82.81 115 ASN A N 1
ATOM 936 C CA . ASN A 1 115 ? -15.676 -10.337 32.829 1.00 82.81 115 ASN A CA 1
ATOM 937 C C . ASN A 1 115 ? -16.360 -10.295 31.462 1.00 82.81 115 ASN A C 1
ATOM 939 O O . ASN A 1 115 ? -17.002 -11.259 31.029 1.00 82.81 115 ASN A O 1
ATOM 943 N N . ILE A 1 116 ? -16.154 -9.196 30.736 1.00 84.75 116 ILE A N 1
ATOM 944 C CA . ILE A 1 116 ? -16.470 -9.119 29.309 1.00 84.75 116 ILE A CA 1
ATOM 945 C C . ILE A 1 116 ? -15.175 -9.219 28.520 1.00 84.75 116 ILE A C 1
ATOM 947 O O . ILE A 1 116 ? -14.276 -8.391 28.650 1.00 84.75 116 ILE A O 1
ATOM 951 N N . THR A 1 117 ? -15.109 -10.208 27.637 1.00 90.81 117 THR A N 1
ATOM 952 C CA . THR A 1 117 ? -14.065 -10.255 26.614 1.00 90.81 117 THR A CA 1
ATOM 953 C C . THR A 1 117 ? -14.540 -9.472 25.403 1.00 90.81 117 THR A C 1
ATOM 955 O O . THR A 1 117 ? -15.625 -9.735 24.882 1.00 90.81 117 THR A O 1
ATOM 958 N N . TYR A 1 118 ? -13.731 -8.526 24.935 1.00 90.88 118 TYR A N 1
ATOM 959 C CA . TYR A 1 118 ? -14.017 -7.788 23.715 1.00 90.88 118 TYR A CA 1
ATOM 960 C C . TYR A 1 118 ? -12.846 -7.867 22.746 1.00 90.88 118 TYR A C 1
ATOM 962 O O . TYR A 1 118 ? -11.680 -7.752 23.125 1.00 90.88 118 TYR A O 1
ATOM 970 N N . SER A 1 119 ? -13.172 -8.053 21.473 1.00 93.62 119 SER A N 1
ATOM 971 C CA . SER A 1 119 ? -12.216 -8.015 20.380 1.00 93.62 119 SER A CA 1
ATOM 972 C C . SER A 1 119 ? -12.599 -6.917 19.408 1.00 93.62 119 SER A C 1
ATOM 974 O O . SER A 1 119 ? -13.767 -6.804 19.049 1.00 93.62 119 SER A O 1
ATOM 976 N N . PHE A 1 120 ? -11.634 -6.137 18.938 1.00 92.38 120 PHE A N 1
ATOM 977 C CA . PHE A 1 120 ? -11.884 -5.093 17.949 1.00 92.38 120 PHE A CA 1
ATOM 978 C C . PHE A 1 120 ? -10.864 -5.119 16.815 1.00 92.38 120 PHE A C 1
ATOM 980 O O . PHE A 1 120 ? -9.759 -5.643 16.968 1.00 92.38 120 PHE A O 1
ATOM 987 N N . ARG A 1 121 ? -11.238 -4.524 15.682 1.00 93.19 121 ARG A N 1
ATOM 988 C CA . ARG A 1 121 ? -10.316 -4.156 14.602 1.00 93.19 121 ARG A CA 1
ATOM 989 C C . ARG A 1 121 ? -10.823 -2.938 13.837 1.00 93.19 121 ARG A C 1
ATOM 991 O O . ARG A 1 121 ? -12.029 -2.714 13.733 1.00 93.19 121 ARG A O 1
ATOM 998 N N . THR A 1 122 ? -9.903 -2.198 13.241 1.00 92.19 122 THR A N 1
ATOM 999 C CA . THR A 1 122 ? -10.183 -1.135 12.281 1.00 92.19 122 THR A CA 1
ATOM 1000 C C . THR A 1 122 ? -10.379 -1.742 10.896 1.00 92.19 122 THR A C 1
ATOM 1002 O O . THR A 1 122 ? -9.559 -2.524 10.415 1.00 92.19 122 THR A O 1
ATOM 1005 N N . VAL A 1 123 ? -11.460 -1.361 10.226 1.00 92.69 123 VAL A N 1
ATOM 1006 C CA . VAL A 1 123 ? -11.744 -1.742 8.843 1.00 92.69 123 VAL A CA 1
ATOM 1007 C C . VAL A 1 123 ? -11.871 -0.479 8.013 1.00 92.69 123 VAL A C 1
ATOM 1009 O O . VAL A 1 123 ? -12.731 0.361 8.275 1.00 92.69 123 VAL A O 1
ATOM 1012 N N . CYS A 1 124 ? -11.013 -0.334 7.010 1.00 93.31 124 CYS A N 1
ATOM 1013 C CA . CYS A 1 124 ? -11.010 0.854 6.172 1.00 93.31 124 CYS A CA 1
ATOM 1014 C C . CYS A 1 124 ? -12.159 0.870 5.171 1.00 93.31 124 CYS A C 1
ATOM 1016 O O . CYS A 1 124 ? -12.571 -0.163 4.637 1.00 93.31 124 CYS A O 1
ATOM 1018 N N . SER A 1 125 ? -12.655 2.077 4.896 1.00 92.62 125 SER A N 1
ATOM 1019 C CA . SER A 1 125 ? -13.581 2.320 3.798 1.00 92.62 125 SER A CA 1
ATOM 1020 C C . SER A 1 125 ? -12.930 1.947 2.466 1.00 92.62 125 SER A C 1
ATOM 1022 O O . SER A 1 125 ? -11.708 1.865 2.333 1.00 92.62 125 SER A O 1
ATOM 1024 N N . LYS A 1 126 ? -13.749 1.754 1.430 1.00 93.69 126 LYS A N 1
ATOM 1025 C CA . LYS A 1 126 ? -13.240 1.481 0.081 1.00 93.69 126 LYS A CA 1
ATOM 1026 C C . LYS A 1 126 ? -12.227 2.557 -0.333 1.00 93.69 126 LYS A C 1
ATOM 1028 O O . LYS A 1 126 ? -12.526 3.742 -0.210 1.00 93.69 126 LYS A O 1
ATOM 1033 N N . ASN A 1 127 ? -11.090 2.128 -0.886 1.00 94.56 127 ASN A N 1
ATOM 1034 C CA . ASN A 1 127 ? -9.970 2.977 -1.321 1.00 94.56 127 ASN A CA 1
ATOM 1035 C C . ASN A 1 127 ? -9.174 3.644 -0.185 1.00 94.56 127 ASN A C 1
ATOM 1037 O O . ASN A 1 127 ? -8.304 4.460 -0.475 1.00 94.56 127 ASN A O 1
ATOM 1041 N N . TYR A 1 128 ? -9.443 3.317 1.080 1.00 93.75 128 TYR A N 1
ATOM 1042 C CA . TYR A 1 128 ? -8.652 3.779 2.216 1.00 93.75 128 TYR A CA 1
ATOM 1043 C C . TYR A 1 128 ? -7.756 2.667 2.759 1.00 93.75 128 TYR A C 1
ATOM 1045 O O . TYR A 1 128 ? -8.137 1.497 2.791 1.00 93.75 128 TYR A O 1
ATOM 1053 N N . PHE A 1 129 ? -6.561 3.052 3.190 1.00 93.62 129 PHE A N 1
ATOM 1054 C CA . PHE A 1 129 ? -5.483 2.172 3.620 1.00 93.62 129 PHE A CA 1
ATOM 1055 C C . PHE A 1 129 ? -4.731 2.783 4.805 1.00 93.62 129 PHE A C 1
ATOM 1057 O O . PHE A 1 129 ? -4.880 3.966 5.118 1.00 93.62 129 PHE A O 1
ATOM 1064 N N . GLY A 1 130 ? -3.884 1.968 5.428 1.00 91.81 130 GLY A N 1
ATOM 1065 C CA . GLY A 1 130 ? -3.179 2.310 6.660 1.00 91.81 130 GLY A CA 1
ATOM 1066 C C . GLY A 1 130 ? -3.874 1.734 7.889 1.00 91.81 130 GLY A C 1
ATOM 1067 O O . GLY A 1 130 ? -4.967 1.169 7.798 1.00 91.81 130 GLY A O 1
ATOM 1068 N N . SER A 1 131 ? -3.214 1.842 9.042 1.00 90.25 131 SER A N 1
ATOM 1069 C CA . SER A 1 131 ? -3.763 1.355 10.313 1.00 90.25 131 SER A CA 1
ATOM 1070 C C . SER A 1 131 ? -4.914 2.220 10.823 1.00 90.25 131 SER A C 1
ATOM 1072 O O . SER A 1 131 ? -5.762 1.744 11.568 1.00 90.25 131 SER A O 1
ATOM 1074 N N . VAL A 1 132 ? -4.939 3.494 10.425 1.00 90.75 132 VAL A N 1
ATOM 1075 C CA . VAL A 1 132 ? -5.958 4.478 10.808 1.00 90.75 132 VAL A CA 1
ATOM 1076 C C . VAL A 1 132 ? -6.877 4.795 9.622 1.00 90.75 132 VAL A C 1
ATOM 1078 O O . VAL A 1 132 ? -7.813 5.573 9.750 1.00 90.75 132 VAL A O 1
ATOM 1081 N N . CYS A 1 133 ? -6.669 4.158 8.467 1.00 92.56 133 CYS A N 1
ATOM 1082 C CA . CYS A 1 133 ? -7.404 4.418 7.229 1.00 92.56 133 CYS A CA 1
ATOM 1083 C C . CYS A 1 133 ? -7.213 5.844 6.701 1.00 92.56 133 CYS A C 1
ATOM 1085 O O . CYS A 1 133 ? -8.138 6.447 6.167 1.00 92.56 133 CYS A O 1
ATOM 1087 N N . GLU A 1 134 ? -6.010 6.382 6.874 1.00 91.25 134 GLU A N 1
ATOM 1088 C CA . GLU A 1 134 ? -5.593 7.742 6.546 1.00 91.25 134 GLU A CA 1
ATOM 1089 C C . GLU A 1 134 ? -5.135 7.928 5.094 1.00 91.25 134 GLU A C 1
ATOM 1091 O O . GLU A 1 134 ? -5.110 9.052 4.590 1.00 91.25 134 GLU A O 1
ATOM 1096 N N . THR A 1 135 ? -4.761 6.838 4.421 1.00 92.19 135 THR A N 1
ATOM 1097 C CA . THR A 1 135 ? -4.193 6.885 3.071 1.00 92.19 135 THR A CA 1
ATOM 1098 C C . THR A 1 135 ? -5.270 6.562 2.051 1.00 92.19 135 THR A C 1
ATOM 1100 O O . THR A 1 135 ? -5.774 5.443 2.022 1.00 92.19 135 THR A O 1
ATOM 1103 N N . PHE A 1 136 ? -5.617 7.520 1.194 1.00 92.50 136 PHE A N 1
ATOM 1104 C CA . PHE A 1 136 ? -6.557 7.294 0.098 1.00 92.50 136 PHE A CA 1
ATOM 1105 C C . PHE A 1 136 ? -5.814 6.918 -1.185 1.00 92.50 136 PHE A C 1
ATOM 1107 O O . PHE A 1 136 ? -4.960 7.670 -1.651 1.00 92.50 136 PHE A O 1
ATOM 1114 N N . CYS A 1 137 ? -6.191 5.800 -1.799 1.00 93.75 137 CYS A N 1
ATOM 1115 C CA . CYS A 1 137 ? -5.735 5.438 -3.133 1.00 93.75 137 CYS A CA 1
ATOM 1116 C C . CYS A 1 137 ? -6.827 4.749 -3.935 1.00 93.75 137 CYS A C 1
ATOM 1118 O O . CYS A 1 137 ? -7.474 3.804 -3.486 1.00 93.75 137 CYS A O 1
ATOM 1120 N N . LYS A 1 138 ? -6.996 5.213 -5.172 1.00 94.06 138 LYS A N 1
ATOM 1121 C CA . LYS A 1 138 ? -7.919 4.635 -6.138 1.00 94.06 138 LYS A CA 1
ATOM 1122 C C . LYS A 1 138 ? -7.135 4.164 -7.356 1.00 94.06 138 LYS A C 1
ATOM 1124 O O . LYS A 1 138 ? -6.296 4.890 -7.878 1.00 94.06 138 LYS A O 1
ATOM 1129 N N . THR A 1 139 ? -7.446 2.965 -7.826 1.00 94.06 139 THR A N 1
ATOM 1130 C CA . THR A 1 139 ? -6.873 2.403 -9.051 1.00 94.06 139 THR A CA 1
ATOM 1131 C C . THR A 1 139 ? -7.373 3.163 -10.282 1.00 94.06 139 THR A C 1
ATOM 1133 O O . THR A 1 139 ? -8.567 3.466 -10.376 1.00 94.06 139 THR A O 1
ATOM 1136 N N . HIS A 1 140 ? -6.492 3.411 -11.249 1.00 94.38 140 HIS A N 1
ATOM 1137 C CA . HIS A 1 140 ? -6.815 4.022 -12.540 1.00 94.38 140 HIS A CA 1
ATOM 1138 C C . HIS A 1 140 ? -6.258 3.153 -13.682 1.00 94.38 140 HIS A C 1
ATOM 1140 O O . HIS A 1 140 ? -5.126 3.377 -14.113 1.00 94.38 140 HIS A O 1
ATOM 1146 N N . PRO A 1 141 ? -7.037 2.172 -14.183 1.00 91.44 141 PRO A N 1
ATOM 1147 C CA . PRO A 1 141 ? -6.602 1.279 -15.260 1.00 91.44 141 PRO A CA 1
ATOM 1148 C C . PRO A 1 141 ? -6.213 2.010 -16.549 1.00 91.44 141 PRO A C 1
ATOM 1150 O O . PRO A 1 141 ? -5.232 1.628 -17.177 1.00 91.44 141 PRO A O 1
ATOM 1153 N N . ASP A 1 142 ? -6.914 3.100 -16.882 1.00 93.38 142 ASP A N 1
ATOM 1154 C CA . ASP A 1 142 ? -6.647 3.925 -18.074 1.00 93.38 142 ASP A CA 1
ATOM 1155 C C . ASP A 1 142 ? -5.280 4.622 -18.037 1.00 93.38 142 ASP A C 1
ATOM 1157 O O . ASP A 1 142 ? -4.787 5.073 -19.066 1.00 93.38 142 ASP A O 1
ATOM 1161 N N . ARG A 1 143 ? -4.685 4.736 -16.843 1.00 93.50 143 ARG A N 1
ATOM 1162 C CA . ARG A 1 143 ? -3.335 5.269 -16.633 1.00 93.50 143 ARG A CA 1
ATOM 1163 C C . ARG A 1 143 ? -2.384 4.244 -16.034 1.00 93.50 143 ARG A C 1
ATOM 1165 O O . ARG A 1 143 ? -1.419 4.615 -15.388 1.00 93.50 143 ARG A O 1
ATOM 1172 N N . HIS A 1 144 ? -2.716 2.958 -16.141 1.00 95.69 144 HIS A N 1
ATOM 1173 C CA . HIS A 1 144 ? -1.912 1.860 -15.604 1.00 95.69 144 HIS A CA 1
ATOM 1174 C C . HIS A 1 144 ? -1.451 2.081 -14.154 1.00 95.69 144 HIS A C 1
ATOM 1176 O O . HIS A 1 144 ? -0.346 1.697 -13.779 1.00 95.69 144 HIS A O 1
ATOM 1182 N N . MET A 1 145 ? -2.291 2.710 -13.327 1.00 96.12 145 MET A N 1
ATOM 1183 C CA . MET A 1 145 ? -1.976 3.027 -11.937 1.00 96.12 145 MET A CA 1
ATOM 1184 C C . MET A 1 145 ? -2.795 2.144 -11.001 1.00 96.12 145 MET A C 1
ATOM 1186 O O . MET A 1 145 ? -4.014 2.005 -11.138 1.00 96.12 145 MET A O 1
ATOM 1190 N N . ASP A 1 146 ? -2.113 1.575 -10.021 1.00 95.69 146 ASP A N 1
ATOM 1191 C CA . ASP A 1 146 ? -2.640 0.655 -9.025 1.00 95.69 146 ASP A CA 1
ATOM 1192 C C . ASP A 1 146 ? -2.263 1.120 -7.607 1.00 95.69 146 ASP A C 1
ATOM 1194 O O . ASP A 1 146 ? -1.437 2.015 -7.425 1.00 95.69 146 ASP A O 1
ATOM 1198 N N . CYS A 1 147 ? -2.876 0.521 -6.591 1.00 95.25 147 CYS A N 1
ATOM 1199 C CA . CYS A 1 147 ? -2.611 0.816 -5.187 1.00 95.25 147 CYS A CA 1
ATOM 1200 C C . CYS A 1 147 ? -1.766 -0.294 -4.557 1.00 95.25 147 CYS A C 1
ATOM 1202 O O . CYS A 1 147 ? -2.023 -1.485 -4.730 1.00 95.25 147 CYS A O 1
ATOM 1204 N N . SER A 1 148 ? -0.729 0.074 -3.809 1.00 93.62 148 SER A N 1
ATOM 1205 C CA . SER A 1 148 ? 0.002 -0.873 -2.967 1.00 93.62 148 SER A CA 1
ATOM 1206 C C . SER A 1 148 ? -0.876 -1.350 -1.792 1.00 93.62 148 SER A C 1
ATOM 1208 O O . SER A 1 148 ? -1.874 -0.703 -1.466 1.00 93.62 148 SER A O 1
ATOM 1210 N N . PRO A 1 149 ? -0.496 -2.429 -1.078 1.00 91.19 149 PRO A N 1
ATOM 1211 C CA . PRO A 1 149 ? -1.180 -2.837 0.155 1.00 91.19 149 PRO A CA 1
ATOM 1212 C C . PRO A 1 149 ? -1.204 -1.759 1.254 1.00 91.19 149 PRO A C 1
ATOM 1214 O O . PRO A 1 149 ? -2.051 -1.802 2.140 1.00 91.19 149 PRO A O 1
ATOM 1217 N N . THR A 1 150 ? -0.288 -0.786 1.198 1.00 91.50 150 THR A N 1
ATOM 1218 C CA . THR A 1 150 ? -0.237 0.371 2.104 1.00 91.50 150 THR A CA 1
ATOM 1219 C C . THR A 1 150 ? -0.990 1.591 1.563 1.00 91.50 150 THR A C 1
ATOM 1221 O O . THR A 1 150 ? -1.011 2.628 2.217 1.00 91.50 150 THR A O 1
ATOM 1224 N N . GLY A 1 151 ? -1.617 1.483 0.387 1.00 93.06 151 GLY A N 1
ATOM 1225 C CA . GLY A 1 151 ? -2.358 2.565 -0.260 1.00 93.06 151 GLY A CA 1
ATOM 1226 C C . GLY A 1 151 ? -1.495 3.586 -0.989 1.00 93.06 151 GLY A C 1
ATOM 1227 O O . GLY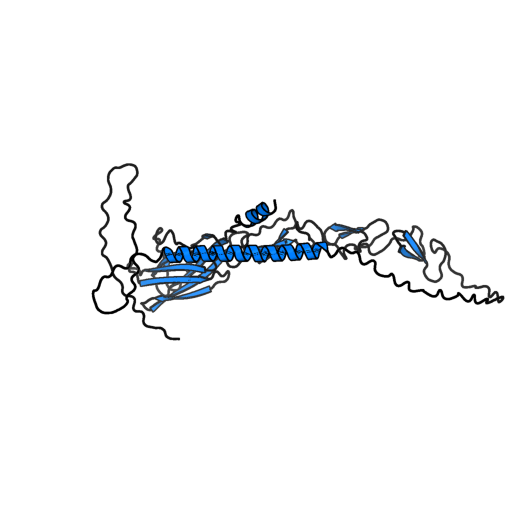 A 1 151 ? -1.985 4.653 -1.325 1.00 93.06 151 GLY A O 1
ATOM 1228 N N . GLN A 1 152 ? -0.221 3.303 -1.245 1.00 92.06 152 GLN A N 1
ATOM 1229 C CA . GLN A 1 152 ? 0.596 4.167 -2.098 1.00 92.06 152 GLN A CA 1
ATOM 1230 C C . GLN A 1 152 ? 0.279 3.888 -3.568 1.00 92.06 152 GLN A C 1
ATOM 1232 O O . GLN A 1 152 ? 0.158 2.727 -3.965 1.00 92.06 152 GLN A O 1
ATOM 1237 N N . SER A 1 153 ? 0.167 4.935 -4.385 1.00 92.50 153 SER A N 1
ATOM 1238 C CA . SER A 1 153 ? 0.026 4.772 -5.831 1.00 92.50 153 SER A CA 1
ATOM 1239 C C . SER A 1 153 ? 1.301 4.176 -6.424 1.00 92.50 153 SER A C 1
ATOM 1241 O O . SER A 1 153 ? 2.408 4.623 -6.123 1.00 92.50 153 SER A O 1
ATOM 1243 N N . LYS A 1 154 ? 1.144 3.177 -7.287 1.00 95.19 154 LYS A N 1
ATOM 1244 C CA . LYS A 1 154 ? 2.229 2.521 -8.019 1.00 95.19 154 LYS A CA 1
ATOM 1245 C C . LYS A 1 154 ? 1.801 2.271 -9.459 1.00 95.19 154 LYS A C 1
ATOM 1247 O O . LYS A 1 154 ? 0.615 2.101 -9.735 1.00 95.19 154 LYS A O 1
ATOM 1252 N N . CYS A 1 155 ? 2.761 2.185 -10.367 1.00 96.88 155 CYS A N 1
ATOM 1253 C CA . CYS A 1 155 ? 2.471 1.737 -11.720 1.00 96.88 155 CYS A CA 1
ATOM 1254 C C . CYS A 1 155 ? 2.188 0.233 -11.741 1.00 96.88 155 CYS A C 1
ATOM 1256 O O . CYS A 1 155 ? 2.742 -0.542 -10.953 1.00 96.88 155 CYS A O 1
ATOM 1258 N N . MET A 1 156 ? 1.309 -0.179 -12.647 1.00 96.44 156 MET A N 1
ATOM 1259 C CA . MET A 1 156 ? 1.096 -1.579 -12.979 1.00 96.44 156 MET A CA 1
ATOM 1260 C C . MET A 1 156 ? 2.386 -2.178 -13.544 1.00 96.44 156 MET A C 1
ATOM 1262 O O . MET A 1 156 ? 3.262 -1.478 -14.056 1.00 96.44 156 MET A O 1
ATOM 1266 N N . GLN A 1 157 ? 2.506 -3.500 -13.454 1.00 95.25 157 GLN A N 1
ATOM 1267 C CA . GLN A 1 157 ? 3.678 -4.206 -13.954 1.00 95.25 157 GLN A CA 1
ATOM 1268 C C . GLN A 1 157 ? 3.928 -3.876 -15.433 1.00 95.25 157 GLN A C 1
ATOM 1270 O O . GLN A 1 157 ? 3.022 -3.969 -16.258 1.00 95.25 157 GLN A O 1
ATOM 1275 N N . GLY A 1 158 ? 5.171 -3.508 -15.753 1.00 96.06 158 GLY A N 1
ATOM 1276 C CA . GLY A 1 158 ? 5.566 -3.136 -17.111 1.00 96.06 158 GLY A CA 1
ATOM 1277 C C . GLY A 1 158 ? 5.368 -1.658 -17.460 1.00 96.06 158 GLY A C 1
ATOM 1278 O O . GLY A 1 158 ? 5.665 -1.287 -18.590 1.00 96.06 158 GLY A O 1
ATOM 1279 N N . TRP A 1 159 ? 4.931 -0.823 -16.515 1.00 97.19 159 TRP A N 1
ATOM 1280 C CA . TRP A 1 159 ? 4.748 0.620 -16.692 1.00 97.19 159 TRP A CA 1
ATOM 1281 C C . TRP A 1 159 ? 5.576 1.427 -15.688 1.00 97.19 159 TRP A C 1
ATOM 1283 O O . TRP A 1 159 ? 5.896 0.952 -14.597 1.00 97.19 159 TRP A O 1
ATOM 1293 N N . THR A 1 160 ? 5.938 2.649 -16.065 1.00 95.38 160 THR A N 1
ATOM 1294 C CA . THR A 1 160 ? 6.748 3.589 -15.283 1.00 95.38 160 THR A CA 1
ATOM 1295 C C . THR A 1 160 ? 6.382 5.041 -15.620 1.00 95.38 160 THR A C 1
ATOM 1297 O O . THR A 1 160 ? 5.528 5.300 -16.471 1.00 95.38 160 THR A O 1
ATOM 1300 N N . GLY A 1 161 ? 7.051 5.988 -14.966 1.00 93.12 161 GLY A N 1
ATOM 1301 C CA . GLY A 1 161 ? 6.785 7.422 -15.066 1.00 93.12 161 GLY A CA 1
ATOM 1302 C C . GLY A 1 161 ? 5.849 7.922 -13.968 1.00 93.12 161 GLY A C 1
ATOM 1303 O O . GLY A 1 161 ? 5.235 7.138 -13.250 1.00 93.12 161 GLY A O 1
ATOM 1304 N N . GLU A 1 162 ? 5.757 9.242 -13.830 1.00 90.19 162 GLU A N 1
ATOM 1305 C CA . GLU A 1 162 ? 4.907 9.899 -12.824 1.00 90.19 162 GLU A CA 1
ATOM 1306 C C . GLU A 1 162 ? 3.411 9.637 -13.063 1.00 90.19 162 GLU A C 1
ATOM 1308 O O . GLU A 1 162 ? 2.631 9.507 -12.123 1.00 90.19 162 GLU A O 1
ATOM 1313 N N . ASP A 1 163 ? 3.024 9.504 -14.330 1.00 91.50 163 ASP A N 1
ATOM 1314 C CA . ASP A 1 163 ? 1.663 9.220 -14.775 1.00 91.50 163 ASP A CA 1
ATOM 1315 C C . ASP A 1 163 ? 1.421 7.739 -15.098 1.00 91.50 163 ASP A C 1
ATOM 1317 O O . ASP A 1 163 ? 0.310 7.382 -15.488 1.00 91.50 163 ASP A O 1
ATOM 1321 N N . CYS A 1 164 ? 2.440 6.887 -14.928 1.00 96.12 164 CYS A N 1
ATOM 1322 C CA . CYS A 1 164 ? 2.426 5.469 -15.281 1.00 96.12 164 CYS A CA 1
ATOM 1323 C C . CYS A 1 164 ? 2.087 5.180 -16.756 1.00 96.12 164 CYS A C 1
ATOM 1325 O O . CYS A 1 164 ? 1.666 4.074 -17.091 1.00 96.12 164 CYS A O 1
ATOM 1327 N N . MET A 1 165 ? 2.317 6.141 -17.657 1.00 94.81 165 MET A N 1
ATOM 1328 C CA . MET A 1 165 ? 2.029 5.997 -19.090 1.00 94.81 165 MET A CA 1
ATOM 1329 C C . MET A 1 165 ? 3.240 5.578 -19.923 1.00 94.81 165 MET A C 1
ATOM 1331 O O . MET A 1 165 ? 3.118 5.378 -21.130 1.00 94.81 165 MET A O 1
ATOM 1335 N N . THR A 1 166 ? 4.420 5.438 -19.315 1.00 95.06 166 THR A N 1
ATOM 1336 C CA . THR A 1 166 ? 5.625 5.021 -20.039 1.00 95.06 166 THR A CA 1
ATOM 1337 C C . THR A 1 166 ? 5.809 3.507 -19.922 1.00 95.06 166 THR A C 1
ATOM 1339 O O . THR A 1 166 ? 5.981 3.010 -18.808 1.00 95.06 166 THR A O 1
ATOM 1342 N N . PRO A 1 167 ? 5.800 2.740 -21.024 1.00 96.38 167 PRO A N 1
ATOM 1343 C CA . PRO A 1 167 ? 6.057 1.306 -20.964 1.00 96.38 167 PRO A CA 1
ATOM 1344 C C . PRO A 1 167 ? 7.532 1.010 -20.648 1.00 96.38 167 PRO A C 1
ATOM 1346 O O . PRO A 1 167 ? 8.440 1.749 -21.028 1.00 96.38 167 PRO A O 1
ATOM 1349 N N . ILE A 1 168 ? 7.779 -0.102 -19.958 1.00 96.56 168 ILE A N 1
ATOM 1350 C CA . ILE A 1 168 ? 9.115 -0.629 -19.664 1.00 96.56 168 ILE A CA 1
ATOM 1351 C C . ILE A 1 168 ? 9.437 -1.725 -20.679 1.00 96.56 168 ILE A C 1
ATOM 1353 O O . ILE A 1 168 ? 8.740 -2.736 -20.742 1.00 96.56 168 ILE A O 1
ATOM 1357 N N . CYS A 1 169 ? 10.522 -1.562 -21.435 1.00 96.31 169 CYS A N 1
ATOM 1358 C CA . CYS A 1 169 ? 10.921 -2.496 -22.488 1.00 96.31 169 CYS A CA 1
ATOM 1359 C C . CYS A 1 169 ? 12.113 -3.385 -22.143 1.00 96.31 169 CYS A C 1
ATOM 1361 O O . CYS A 1 169 ? 12.968 -3.034 -21.328 1.00 96.31 169 CYS A O 1
ATOM 1363 N N . THR A 1 170 ? 12.200 -4.520 -22.841 1.00 94.38 170 THR A N 1
ATOM 1364 C CA . THR A 1 170 ? 13.320 -5.466 -22.763 1.00 94.38 170 THR A CA 1
ATOM 1365 C C . THR A 1 170 ? 14.632 -4.760 -23.105 1.00 94.38 170 THR A C 1
ATOM 1367 O O . THR A 1 170 ? 14.734 -4.118 -24.148 1.00 94.38 170 THR A O 1
ATOM 1370 N N . ASN A 1 171 ? 15.616 -4.825 -22.199 1.00 95.12 171 ASN A N 1
ATOM 1371 C CA . ASN A 1 171 ? 16.933 -4.177 -22.313 1.00 95.12 171 ASN A CA 1
ATOM 1372 C C . ASN A 1 171 ? 16.896 -2.706 -22.774 1.00 95.12 171 ASN A C 1
ATOM 1374 O O . ASN A 1 171 ? 17.832 -2.232 -23.420 1.00 95.12 171 ASN A O 1
ATOM 1378 N N . ASN A 1 172 ? 15.813 -1.978 -22.465 1.00 94.75 172 ASN A N 1
ATOM 1379 C CA . ASN A 1 172 ? 15.593 -0.608 -22.937 1.00 94.75 172 ASN A CA 1
ATOM 1380 C C . ASN A 1 172 ? 15.787 -0.457 -24.465 1.00 94.75 172 ASN A C 1
ATOM 1382 O O . ASN A 1 172 ? 16.378 0.519 -24.939 1.00 94.75 172 ASN A O 1
ATOM 1386 N N . CYS A 1 173 ? 15.373 -1.479 -25.222 1.00 96.50 173 CYS A N 1
ATOM 1387 C CA . CYS A 1 173 ? 15.529 -1.584 -26.674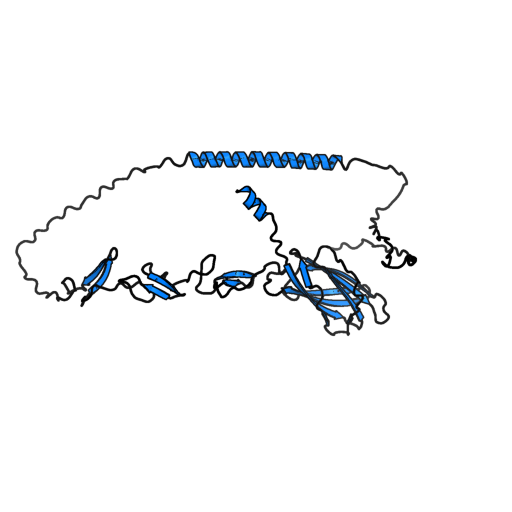 1.00 96.50 173 CYS A CA 1
ATOM 1388 C C . CYS A 1 173 ? 16.958 -1.330 -27.170 1.00 96.50 173 CYS A C 1
ATOM 1390 O O . CYS A 1 173 ? 17.144 -0.743 -28.237 1.00 96.50 173 CYS A O 1
ATOM 1392 N N . SER A 1 174 ? 17.964 -1.674 -26.353 1.00 94.81 174 SER A N 1
ATOM 1393 C CA . SER A 1 174 ? 19.393 -1.447 -26.608 1.00 94.81 174 SER A CA 1
ATOM 1394 C C . SER A 1 174 ? 19.732 -0.019 -27.058 1.00 94.81 174 SER A C 1
ATOM 1396 O O . SER A 1 174 ? 20.774 0.206 -27.666 1.00 94.81 174 SER A O 1
ATOM 1398 N N . LYS A 1 175 ? 18.861 0.960 -26.760 1.00 93.75 175 LYS A N 1
ATOM 1399 C CA . LYS A 1 175 ? 18.897 2.335 -27.298 1.00 93.75 175 LYS A CA 1
ATOM 1400 C C . LYS A 1 175 ? 18.815 2.432 -28.837 1.00 93.75 175 LYS A C 1
ATOM 1402 O O . LYS A 1 175 ? 19.004 3.512 -29.389 1.00 93.75 175 LYS A O 1
ATOM 1407 N N . ASN A 1 176 ? 18.481 1.335 -29.515 1.00 93.88 176 ASN A N 1
ATOM 1408 C CA . ASN A 1 176 ? 18.355 1.200 -30.968 1.00 93.88 176 ASN A CA 1
ATOM 1409 C C . ASN A 1 176 ? 16.895 1.040 -31.420 1.00 93.88 176 ASN A C 1
ATOM 1411 O O . ASN A 1 176 ? 16.625 0.610 -32.540 1.00 93.88 176 ASN A O 1
ATOM 1415 N N . GLY A 1 177 ? 15.941 1.383 -30.562 1.00 94.94 177 GLY A N 1
ATOM 1416 C CA . GLY A 1 177 ? 14.518 1.328 -30.858 1.00 94.94 177 GLY A CA 1
ATOM 1417 C C . GLY A 1 177 ? 13.707 2.167 -29.883 1.00 94.94 177 GLY A C 1
ATOM 1418 O O . GLY A 1 177 ? 14.252 2.798 -28.973 1.00 94.94 177 GLY A O 1
ATOM 1419 N N . LYS A 1 178 ? 12.394 2.163 -30.082 1.00 95.12 178 LYS A N 1
ATOM 1420 C CA . LYS A 1 178 ? 11.405 2.778 -29.201 1.00 95.12 178 LYS A CA 1
ATOM 1421 C C . LYS A 1 178 ? 10.636 1.705 -28.452 1.00 95.12 178 LYS A C 1
ATOM 1423 O O . LYS A 1 178 ? 10.431 0.602 -28.950 1.00 95.12 178 LYS A O 1
ATOM 1428 N N . CYS A 1 179 ? 10.199 2.048 -27.249 1.00 96.00 179 CYS A N 1
ATOM 1429 C CA . CYS A 1 179 ? 9.370 1.161 -26.456 1.00 96.00 179 CYS A CA 1
ATOM 1430 C C . CYS A 1 179 ? 7.912 1.280 -26.911 1.00 96.00 179 CYS A C 1
ATOM 1432 O O . CYS A 1 179 ? 7.293 2.319 -26.695 1.00 96.00 179 CYS A O 1
ATOM 1434 N N . ALA A 1 180 ? 7.392 0.249 -27.577 1.00 94.12 180 ALA A N 1
ATOM 1435 C CA . ALA A 1 180 ? 6.044 0.266 -28.150 1.00 94.12 180 ALA A CA 1
ATOM 1436 C C . ALA A 1 180 ? 4.985 -0.192 -27.139 1.00 94.12 180 ALA A C 1
ATOM 1438 O O . ALA A 1 180 ? 3.882 0.346 -27.087 1.00 94.12 180 ALA A O 1
ATOM 1439 N N . ALA A 1 181 ? 5.335 -1.179 -26.317 1.00 95.31 181 ALA A N 1
ATOM 1440 C CA . ALA A 1 181 ? 4.502 -1.722 -25.252 1.00 95.31 181 ALA A CA 1
ATOM 1441 C C . ALA A 1 181 ? 5.404 -2.381 -24.195 1.00 95.31 181 ALA A C 1
ATOM 1443 O O . ALA A 1 181 ? 6.591 -2.593 -24.460 1.00 95.31 181 ALA A O 1
ATOM 1444 N N . PRO A 1 182 ? 4.885 -2.737 -23.007 1.00 96.69 182 PRO A N 1
ATOM 1445 C CA . PRO A 1 182 ? 5.674 -3.443 -22.007 1.00 96.69 182 PRO A CA 1
ATOM 1446 C C . PRO A 1 182 ? 6.380 -4.679 -22.588 1.00 96.69 182 PRO A C 1
ATOM 1448 O O . PRO A 1 182 ? 5.750 -5.568 -23.157 1.00 96.69 182 PRO A O 1
ATOM 1451 N N . GLY A 1 183 ? 7.707 -4.711 -22.471 1.00 96.12 183 GLY A N 1
ATOM 1452 C CA . GLY A 1 183 ? 8.568 -5.767 -23.009 1.00 96.12 183 GLY A CA 1
ATOM 1453 C C . GLY A 1 183 ? 8.786 -5.756 -24.531 1.00 96.12 183 GLY A C 1
ATOM 1454 O O . GLY A 1 183 ? 9.555 -6.588 -25.010 1.00 96.12 183 GLY A O 1
ATOM 1455 N N . GLN A 1 184 ? 8.173 -4.840 -25.289 1.00 96.56 184 GLN A N 1
ATOM 1456 C CA . GLN A 1 184 ? 8.176 -4.842 -26.759 1.00 96.56 184 GLN A CA 1
ATOM 1457 C C . GLN A 1 184 ? 8.875 -3.624 -27.365 1.00 96.56 184 GLN A C 1
ATOM 1459 O O . GLN A 1 184 ? 8.476 -2.480 -27.143 1.00 96.56 184 GLN A O 1
ATOM 1464 N N . CYS A 1 185 ? 9.866 -3.888 -28.211 1.00 97.69 185 CYS A N 1
ATOM 1465 C CA . CYS A 1 185 ? 10.634 -2.862 -28.899 1.00 97.69 185 CYS A CA 1
ATOM 1466 C C . CYS A 1 185 ? 10.236 -2.724 -30.369 1.00 97.69 185 CYS A C 1
ATOM 1468 O O . CYS A 1 185 ? 10.145 -3.707 -31.100 1.00 97.69 185 CYS A O 1
ATOM 1470 N N . GLU A 1 186 ? 10.062 -1.484 -30.811 1.00 97.38 186 GLU A N 1
ATOM 1471 C CA . GLU A 1 186 ? 10.017 -1.105 -32.219 1.00 97.38 186 GLU A CA 1
ATOM 1472 C C . GLU A 1 186 ? 11.417 -0.635 -32.630 1.00 97.38 186 GLU A C 1
ATOM 1474 O O . GLU A 1 186 ? 11.885 0.417 -32.188 1.00 97.38 186 GLU A O 1
ATOM 1479 N N . CYS A 1 187 ? 12.125 -1.432 -33.429 1.00 96.44 187 CYS A N 1
ATOM 1480 C CA . CYS A 1 187 ? 13.515 -1.140 -33.772 1.00 96.44 187 CYS A CA 1
ATOM 1481 C C . CYS A 1 187 ? 13.647 -0.004 -34.783 1.00 96.44 187 CYS A C 1
ATOM 1483 O O . CYS A 1 187 ? 12.895 0.090 -35.752 1.00 96.44 187 CYS A O 1
ATOM 1485 N N . ASN A 1 188 ? 14.660 0.837 -34.575 1.00 94.25 188 ASN A N 1
ATOM 1486 C CA . ASN A 1 188 ? 15.069 1.823 -35.561 1.00 94.25 188 ASN A CA 1
ATOM 1487 C C . ASN A 1 188 ? 15.572 1.111 -36.824 1.00 94.25 188 ASN A C 1
ATOM 1489 O O . ASN A 1 188 ? 16.062 -0.021 -36.774 1.00 94.25 188 ASN A O 1
ATOM 1493 N N . THR A 1 189 ? 15.503 1.802 -37.961 1.00 91.81 189 THR A N 1
ATOM 1494 C CA . THR A 1 189 ? 15.990 1.290 -39.245 1.00 91.81 189 THR A CA 1
ATOM 1495 C C . THR A 1 189 ? 17.410 0.732 -39.128 1.00 91.81 189 THR A C 1
ATOM 1497 O O . THR A 1 189 ? 18.307 1.405 -38.623 1.00 91.81 189 THR A O 1
ATOM 1500 N N . GLY A 1 190 ? 17.603 -0.493 -39.625 1.00 91.25 190 GLY A N 1
ATOM 1501 C CA . GLY A 1 190 ? 18.889 -1.194 -39.601 1.00 91.25 190 GLY A CA 1
ATOM 1502 C C . GLY A 1 190 ? 19.167 -1.990 -38.323 1.00 91.25 190 GLY A C 1
ATOM 1503 O O . GLY A 1 190 ? 20.224 -2.608 -38.229 1.00 91.25 190 GLY A O 1
ATOM 1504 N N . PHE A 1 191 ? 18.223 -2.054 -37.382 1.00 94.06 191 PHE A N 1
ATOM 1505 C CA . PHE A 1 191 ? 18.266 -2.956 -36.229 1.00 94.06 191 PHE A CA 1
ATOM 1506 C C . PHE A 1 191 ? 17.091 -3.940 -36.230 1.00 94.06 191 PHE A C 1
ATOM 1508 O O . PHE A 1 191 ? 16.044 -3.688 -36.826 1.00 94.06 191 PHE A O 1
ATOM 1515 N N . LYS A 1 192 ? 17.279 -5.084 -35.573 1.00 93.44 192 LYS A N 1
ATOM 1516 C CA . LYS A 1 192 ? 16.302 -6.165 -35.410 1.00 93.44 192 LYS A CA 1
ATOM 1517 C C . LYS A 1 192 ? 16.532 -6.908 -34.088 1.00 93.44 192 LYS A C 1
ATOM 1519 O O . LYS A 1 192 ? 17.441 -6.589 -33.325 1.00 93.44 192 LYS A O 1
ATOM 1524 N N . GLY A 1 193 ? 15.719 -7.932 -33.851 1.00 94.31 193 GLY A N 1
ATOM 1525 C CA . GLY A 1 193 ? 15.727 -8.710 -32.613 1.00 94.31 193 GLY A CA 1
ATOM 1526 C C . GLY A 1 193 ? 14.773 -8.124 -31.572 1.00 94.31 193 GLY A C 1
ATOM 1527 O O . GLY A 1 193 ? 14.286 -7.005 -31.720 1.00 94.31 193 GLY A O 1
ATOM 1528 N N . ASN A 1 194 ? 14.489 -8.892 -30.520 1.00 95.06 194 ASN A N 1
ATOM 1529 C CA . ASN A 1 194 ? 13.462 -8.541 -29.528 1.00 95.06 194 ASN A CA 1
ATOM 1530 C C . ASN A 1 194 ? 13.777 -7.257 -28.743 1.00 95.06 194 ASN A C 1
ATOM 1532 O O . ASN A 1 194 ? 12.862 -6.593 -28.261 1.00 95.06 194 ASN A O 1
ATOM 1536 N N . ASP A 1 195 ? 15.058 -6.918 -28.609 1.00 95.81 195 ASP A N 1
ATOM 1537 C CA . ASP A 1 195 ? 15.548 -5.720 -27.930 1.00 95.81 195 ASP A CA 1
ATOM 1538 C C . ASP A 1 195 ? 16.343 -4.786 -28.852 1.00 95.81 195 ASP A C 1
ATOM 1540 O O . ASP A 1 195 ? 16.982 -3.863 -28.365 1.00 95.81 195 ASP A O 1
ATOM 1544 N N . CYS A 1 196 ? 16.307 -4.989 -30.172 1.00 96.31 196 CYS A N 1
ATOM 1545 C CA . CYS A 1 196 ? 17.039 -4.167 -31.144 1.00 96.31 196 CYS A CA 1
ATOM 1546 C C . CYS A 1 196 ? 18.572 -4.176 -30.975 1.00 96.31 196 CYS A C 1
ATOM 1548 O O . CYS A 1 196 ? 19.262 -3.253 -31.420 1.00 96.31 196 CYS A O 1
ATOM 1550 N N . SER A 1 197 ? 19.124 -5.211 -30.338 1.00 93.50 197 SER A N 1
ATOM 1551 C CA . SER A 1 197 ? 20.573 -5.386 -30.189 1.00 93.50 197 SER A CA 1
ATOM 1552 C C . SER A 1 197 ? 21.266 -5.853 -31.473 1.00 93.50 197 SER A C 1
ATOM 1554 O O . SER A 1 197 ? 22.453 -5.586 -31.665 1.00 93.50 197 SER A O 1
ATOM 1556 N N . GLU A 1 198 ? 20.546 -6.520 -32.376 1.00 92.62 198 GLU A N 1
ATOM 1557 C CA . GLU A 1 198 ? 21.105 -7.042 -33.621 1.00 92.62 198 GLU A CA 1
ATOM 1558 C C . GLU A 1 198 ? 21.020 -5.997 -34.731 1.00 92.62 198 GLU A C 1
ATOM 1560 O O . GLU A 1 198 ? 19.948 -5.460 -35.001 1.00 92.62 198 GLU A O 1
ATOM 1565 N N . CYS A 1 199 ? 22.117 -5.746 -35.444 1.00 93.12 199 CYS A N 1
ATOM 1566 C CA . CYS A 1 199 ? 22.065 -4.913 -36.640 1.00 93.12 199 CYS A CA 1
ATOM 1567 C C . CYS A 1 199 ? 21.820 -5.740 -37.913 1.00 93.12 199 CYS A C 1
ATOM 1569 O O . CYS A 1 199 ? 22.161 -6.924 -38.003 1.00 93.12 199 CYS A O 1
ATOM 1571 N N . ILE A 1 200 ? 21.186 -5.117 -38.902 1.00 91.25 200 ILE A N 1
ATOM 1572 C CA . ILE A 1 200 ? 20.865 -5.706 -40.200 1.00 91.25 200 ILE A CA 1
ATOM 1573 C C . ILE A 1 200 ? 21.999 -5.336 -41.163 1.00 91.25 200 ILE A C 1
ATOM 1575 O O . ILE A 1 200 ? 22.200 -4.147 -41.408 1.00 91.25 200 ILE A O 1
ATOM 1579 N N . PRO A 1 201 ? 22.757 -6.305 -41.711 1.00 88.25 201 PRO A N 1
ATOM 1580 C CA . PRO A 1 201 ? 23.839 -5.999 -42.639 1.00 88.25 201 PRO A CA 1
ATOM 1581 C C . PRO A 1 201 ? 23.297 -5.405 -43.943 1.00 88.25 201 PRO A C 1
ATOM 1583 O O . PRO A 1 201 ? 22.128 -5.589 -44.291 1.00 88.25 201 PRO A O 1
ATOM 1586 N N . THR A 1 202 ? 24.172 -4.737 -44.701 1.00 85.94 202 THR A N 1
ATOM 1587 C CA . THR A 1 202 ? 23.849 -4.290 -46.065 1.00 85.94 202 THR A CA 1
ATOM 1588 C C . THR A 1 202 ? 23.270 -5.451 -46.885 1.00 85.94 202 THR A C 1
ATOM 1590 O O . THR A 1 202 ? 23.769 -6.579 -46.821 1.00 85.94 202 THR A O 1
ATOM 1593 N N . SER A 1 203 ? 22.217 -5.173 -47.661 1.00 89.88 203 SER A N 1
ATOM 1594 C CA . SER A 1 203 ? 21.575 -6.168 -48.525 1.00 89.88 203 SER A CA 1
ATOM 1595 C C . SER A 1 203 ? 22.603 -6.864 -49.420 1.00 89.88 203 SER A C 1
ATOM 1597 O O . SER A 1 203 ? 23.376 -6.202 -50.108 1.00 89.88 203 SER A O 1
ATOM 1599 N N . GLY A 1 204 ? 22.591 -8.197 -49.422 1.00 89.00 204 GLY A N 1
ATOM 1600 C CA . GLY A 1 204 ? 23.520 -9.018 -50.202 1.00 89.00 204 GLY A CA 1
ATOM 1601 C C . GLY A 1 204 ? 24.763 -9.497 -49.450 1.00 89.00 204 GLY A C 1
ATOM 1602 O O . GLY A 1 204 ? 25.547 -10.226 -50.040 1.00 89.00 204 GLY A O 1
ATOM 1603 N N . CYS A 1 205 ? 24.940 -9.148 -48.170 1.00 92.75 205 CYS A N 1
ATOM 1604 C CA . CYS A 1 205 ? 26.002 -9.706 -47.324 1.00 92.75 205 CYS A CA 1
ATOM 1605 C C . CYS A 1 205 ? 25.888 -11.241 -47.235 1.00 92.75 205 CYS A C 1
ATOM 1607 O O . CYS A 1 205 ? 24.893 -11.750 -46.717 1.00 92.75 205 CYS A O 1
ATOM 1609 N N . VAL A 1 206 ? 26.886 -11.969 -47.749 1.00 93.44 206 VAL A N 1
ATOM 1610 C CA . VAL A 1 206 ? 26.836 -13.439 -47.865 1.00 93.44 206 VAL A CA 1
ATOM 1611 C C . VAL A 1 206 ? 27.533 -14.116 -46.686 1.00 93.44 206 VAL A C 1
ATOM 1613 O O . VAL A 1 206 ? 26.901 -14.829 -45.910 1.00 93.44 206 VAL A O 1
ATOM 1616 N N . TYR A 1 207 ? 28.838 -13.874 -46.530 1.00 92.94 207 TYR A N 1
ATOM 1617 C CA . TYR A 1 207 ? 29.683 -14.512 -45.515 1.00 92.94 207 TYR A CA 1
ATOM 1618 C C . TYR A 1 207 ? 30.302 -13.476 -44.571 1.00 92.94 207 TYR A C 1
ATOM 1620 O O . TYR A 1 207 ? 31.524 -13.381 -44.419 1.00 92.94 207 TYR A O 1
ATOM 1628 N N . GLY A 1 208 ? 29.445 -12.672 -43.940 1.00 90.44 208 GLY A N 1
ATOM 1629 C CA . GLY A 1 208 ? 29.859 -11.642 -42.993 1.00 90.44 208 GLY A CA 1
ATOM 1630 C C . GLY A 1 208 ? 28.826 -11.348 -41.909 1.00 90.44 208 GLY A C 1
ATOM 1631 O O . GLY A 1 208 ? 27.653 -11.702 -42.019 1.00 90.44 208 GLY A O 1
ATOM 1632 N N . GLY A 1 209 ? 29.291 -10.699 -40.843 1.00 89.50 209 GLY A N 1
ATOM 1633 C CA . GLY A 1 209 ? 28.462 -10.137 -39.780 1.00 89.50 209 GLY A CA 1
ATOM 1634 C C . GLY A 1 209 ? 28.169 -8.657 -40.020 1.00 89.50 209 GLY A C 1
ATOM 1635 O O . GLY A 1 209 ? 28.858 -7.989 -40.789 1.00 89.50 209 GLY A O 1
ATOM 1636 N N . CYS A 1 210 ? 27.147 -8.130 -39.352 1.00 91.44 210 CYS A N 1
ATOM 1637 C CA . CYS A 1 210 ? 26.847 -6.704 -39.393 1.00 91.44 210 CYS A CA 1
ATOM 1638 C C . CYS A 1 210 ? 27.685 -5.935 -38.361 1.00 91.44 210 CYS A C 1
ATOM 1640 O O . CYS A 1 210 ? 27.797 -6.361 -37.211 1.00 91.44 210 CYS A O 1
ATOM 1642 N N . VAL A 1 211 ? 28.218 -4.777 -38.757 1.00 87.88 211 VAL A N 1
ATOM 1643 C CA . VAL A 1 211 ? 28.827 -3.803 -37.842 1.00 87.88 211 VAL A CA 1
ATOM 1644 C C . VAL A 1 211 ? 28.090 -2.481 -37.973 1.00 87.88 211 VAL A C 1
ATOM 1646 O O . VAL A 1 211 ? 27.958 -1.946 -39.073 1.00 87.88 211 VAL A O 1
ATOM 1649 N N . SER A 1 212 ? 27.622 -1.955 -36.843 1.00 84.00 212 SER A N 1
ATOM 1650 C CA . SER A 1 212 ? 26.987 -0.641 -36.762 1.00 84.00 212 SER A CA 1
ATOM 1651 C C . SER A 1 212 ? 27.998 0.397 -36.274 1.00 84.00 212 SER A C 1
ATOM 1653 O O . SER A 1 212 ? 28.327 0.426 -35.090 1.00 84.00 212 SER A O 1
ATOM 1655 N N . ASN A 1 213 ? 28.443 1.285 -37.165 1.00 79.25 213 ASN A N 1
ATOM 1656 C CA . ASN A 1 213 ? 29.289 2.436 -36.832 1.00 79.25 213 ASN A CA 1
ATOM 1657 C C . ASN A 1 213 ? 28.552 3.727 -37.202 1.00 79.25 213 ASN A C 1
ATOM 1659 O O . ASN A 1 213 ? 28.363 3.992 -38.386 1.00 79.25 213 ASN A O 1
ATOM 1663 N N . ASN A 1 214 ? 28.128 4.534 -36.221 1.00 74.81 214 ASN A N 1
ATOM 1664 C CA . ASN A 1 214 ? 27.386 5.788 -36.453 1.00 74.81 214 ASN A CA 1
ATOM 1665 C C . ASN A 1 214 ? 26.225 5.635 -37.461 1.00 74.81 214 ASN A C 1
ATOM 1667 O O . ASN A 1 214 ? 26.132 6.401 -38.415 1.00 74.81 214 ASN A O 1
ATOM 1671 N N . GLN A 1 215 ? 25.368 4.622 -37.279 1.00 68.00 215 GLN A N 1
ATOM 1672 C CA . GLN A 1 215 ? 24.235 4.307 -38.175 1.00 68.00 215 GLN A CA 1
ATOM 1673 C C . GLN A 1 215 ? 24.623 3.852 -39.599 1.00 68.00 215 GLN A C 1
ATOM 1675 O O . GLN A 1 215 ? 23.764 3.757 -40.472 1.00 68.00 215 GLN A O 1
ATOM 1680 N N . SER A 1 216 ? 25.895 3.531 -39.849 1.00 76.38 216 SER A N 1
ATOM 1681 C CA . SER A 1 216 ? 26.320 2.794 -41.046 1.00 76.38 216 SER A CA 1
ATOM 1682 C C . SER A 1 216 ? 26.350 1.296 -40.748 1.00 76.38 216 SER A C 1
ATOM 1684 O O . SER A 1 216 ? 27.015 0.883 -39.798 1.00 76.38 216 SER A O 1
ATOM 1686 N N . PHE A 1 217 ? 25.654 0.496 -41.562 1.00 87.19 217 PHE A N 1
ATOM 1687 C CA . PHE A 1 217 ? 25.477 -0.950 -41.375 1.00 87.19 217 PHE A CA 1
ATOM 1688 C C . PHE A 1 217 ? 26.298 -1.747 -42.394 1.00 87.19 217 PHE A C 1
ATOM 1690 O O . PHE A 1 217 ? 25.792 -2.148 -43.445 1.00 87.19 217 PHE A O 1
ATOM 1697 N N . THR A 1 218 ? 27.587 -1.947 -42.122 1.00 86.31 218 THR A N 1
ATOM 1698 C CA . THR A 1 218 ? 28.510 -2.586 -43.073 1.00 86.31 218 THR A CA 1
ATOM 1699 C C . THR A 1 218 ? 28.587 -4.102 -42.879 1.00 86.31 218 THR A C 1
ATOM 1701 O O . THR A 1 218 ? 28.361 -4.620 -41.785 1.00 86.31 218 THR A O 1
ATOM 1704 N N . CYS A 1 219 ? 28.898 -4.823 -43.962 1.00 92.25 219 CYS A N 1
ATOM 1705 C CA . CYS A 1 219 ? 29.165 -6.262 -43.941 1.00 92.25 219 CYS A CA 1
ATOM 1706 C C . CYS A 1 219 ? 30.647 -6.492 -43.594 1.00 92.25 219 CYS A C 1
ATOM 1708 O O . CYS A 1 219 ? 31.535 -6.180 -44.387 1.00 92.25 219 CYS A O 1
ATOM 1710 N N . GLN A 1 220 ? 30.927 -6.999 -42.394 1.00 92.75 220 GLN A N 1
ATOM 1711 C CA . GLN A 1 220 ? 32.269 -7.400 -41.977 1.00 92.75 220 GLN A CA 1
ATOM 1712 C C . GLN A 1 220 ? 32.481 -8.880 -42.286 1.00 92.75 220 GLN A C 1
ATOM 1714 O O . GLN A 1 220 ? 31.826 -9.741 -41.700 1.00 92.75 220 GLN A O 1
ATOM 1719 N N . CYS A 1 221 ? 33.426 -9.180 -43.174 1.00 93.88 221 CYS A N 1
ATOM 1720 C CA . CYS A 1 221 ? 33.653 -10.544 -43.638 1.00 93.88 221 CYS A CA 1
ATOM 1721 C C . CYS A 1 221 ? 34.178 -11.464 -42.542 1.00 93.88 221 CYS A C 1
ATOM 1723 O O . CYS A 1 221 ? 35.061 -11.097 -41.761 1.00 93.88 221 CYS A O 1
ATOM 1725 N N . PHE A 1 222 ? 33.665 -12.693 -42.527 1.00 93.75 222 PHE A N 1
ATOM 1726 C CA . PHE A 1 222 ? 34.255 -13.767 -41.743 1.00 93.75 222 PHE A CA 1
ATOM 1727 C C . PHE A 1 222 ? 35.638 -14.148 -42.302 1.00 93.75 222 PHE A C 1
ATOM 1729 O O . PHE A 1 222 ? 35.927 -13.898 -43.478 1.00 93.75 222 PHE A O 1
ATOM 1736 N N . PRO A 1 223 ? 36.518 -14.763 -41.488 1.00 93.25 223 PRO A N 1
ATOM 1737 C CA . PRO A 1 223 ? 37.838 -15.185 -41.946 1.00 93.25 223 PRO A CA 1
ATOM 1738 C C . PRO A 1 223 ? 37.769 -16.050 -43.211 1.00 93.25 223 PRO A C 1
ATOM 1740 O O . PRO A 1 223 ? 37.037 -17.036 -43.258 1.00 93.25 223 PRO A O 1
ATOM 1743 N N . GLY A 1 224 ? 38.558 -15.689 -44.227 1.00 91.88 224 GLY A N 1
ATOM 1744 C CA . GLY A 1 224 ? 38.578 -16.388 -45.515 1.00 91.88 224 GLY A CA 1
ATOM 1745 C C . GLY A 1 224 ? 37.635 -15.820 -46.578 1.00 91.88 224 GLY A C 1
ATOM 1746 O O . GLY A 1 224 ? 37.573 -16.396 -47.658 1.00 91.88 224 GLY A O 1
ATOM 1747 N N . TYR A 1 225 ? 36.957 -14.697 -46.319 1.00 94.38 225 TYR A N 1
ATOM 1748 C CA . TYR A 1 225 ? 36.108 -14.003 -47.293 1.00 94.38 225 TYR A CA 1
ATOM 1749 C C . TYR A 1 225 ? 36.529 -12.536 -47.483 1.00 94.38 225 TYR A C 1
ATOM 1751 O O . TYR A 1 225 ? 37.101 -11.918 -46.585 1.00 94.38 225 TYR A O 1
ATOM 1759 N N . THR A 1 226 ? 36.272 -11.980 -48.667 1.00 91.75 226 THR A N 1
ATOM 1760 C CA . THR A 1 226 ? 36.573 -10.592 -49.051 1.00 91.75 226 THR A CA 1
ATOM 1761 C C . THR A 1 226 ? 35.527 -10.046 -50.035 1.00 91.75 226 THR A C 1
ATOM 1763 O O . THR A 1 226 ? 34.656 -10.780 -50.503 1.00 91.75 226 THR A O 1
ATOM 1766 N N . GLY A 1 227 ? 35.619 -8.760 -50.369 1.00 90.56 227 GLY A N 1
ATOM 1767 C CA . GLY A 1 227 ? 34.617 -8.020 -51.145 1.00 90.56 227 GLY A CA 1
ATOM 1768 C C . GLY A 1 227 ? 33.671 -7.192 -50.262 1.00 90.56 227 GLY A C 1
ATOM 1769 O O . GLY A 1 227 ? 33.603 -7.422 -49.054 1.00 90.56 227 GLY A O 1
ATOM 1770 N N . PRO A 1 228 ? 32.960 -6.204 -50.836 1.00 88.81 228 PRO A N 1
ATOM 1771 C CA . PRO A 1 228 ? 32.051 -5.321 -50.096 1.00 88.81 228 PRO A CA 1
ATOM 1772 C C . PRO A 1 228 ? 30.831 -6.045 -49.504 1.00 88.81 228 PRO A C 1
ATOM 1774 O O . PRO A 1 228 ? 30.227 -5.536 -48.560 1.00 88.81 228 PRO A O 1
ATOM 1777 N N . LEU A 1 229 ? 30.473 -7.217 -50.037 1.00 92.19 229 LEU A N 1
ATOM 1778 C CA . LEU A 1 229 ? 29.374 -8.061 -49.564 1.00 92.19 229 LEU A CA 1
ATOM 1779 C C . LEU A 1 229 ? 29.871 -9.435 -49.077 1.00 92.19 229 LEU A C 1
ATOM 1781 O O . LEU A 1 229 ? 29.070 -10.332 -48.801 1.00 92.19 229 LEU A O 1
ATOM 1785 N N . CYS A 1 230 ? 31.191 -9.593 -48.928 1.00 93.31 230 CYS A N 1
ATOM 1786 C CA . CYS A 1 230 ? 31.853 -10.828 -48.511 1.00 93.31 230 CYS A CA 1
ATOM 1787 C C . CYS A 1 230 ? 31.514 -12.028 -49.404 1.00 93.31 230 CYS A C 1
ATOM 1789 O O . CYS A 1 230 ? 31.348 -13.152 -48.933 1.00 93.31 230 CYS A O 1
ATOM 1791 N N . GLU A 1 231 ? 31.392 -11.766 -50.701 1.00 93.44 231 GLU A N 1
ATOM 1792 C CA . GLU A 1 231 ? 31.004 -12.713 -51.739 1.00 93.44 231 GLU A CA 1
ATOM 1793 C C . GLU A 1 231 ? 32.186 -13.535 -52.280 1.00 93.44 231 GLU A C 1
ATOM 1795 O O . GLU A 1 231 ? 31.985 -14.612 -52.840 1.00 93.44 231 GLU A O 1
ATOM 1800 N N . ASN A 1 232 ? 33.423 -13.065 -52.085 1.00 92.56 232 ASN A N 1
ATOM 1801 C CA . ASN A 1 232 ? 34.621 -13.703 -52.627 1.00 92.56 232 ASN A CA 1
ATOM 1802 C C . ASN A 1 232 ? 35.341 -14.522 -51.552 1.00 92.56 232 ASN A C 1
ATOM 1804 O O . ASN A 1 232 ? 35.684 -13.993 -50.497 1.00 92.56 232 ASN A O 1
ATOM 1808 N N . GLN A 1 233 ? 35.652 -15.790 -51.826 1.00 90.75 233 GLN A N 1
ATOM 1809 C CA . GLN A 1 233 ? 36.533 -16.588 -50.969 1.00 90.75 233 GLN A CA 1
ATOM 1810 C C . GLN A 1 233 ? 38.002 -16.229 -51.217 1.00 90.75 233 GLN A C 1
ATOM 1812 O O . GLN A 1 233 ? 38.468 -16.176 -52.355 1.00 90.75 233 GLN A O 1
ATOM 1817 N N . ILE A 1 234 ? 38.757 -16.020 -50.140 1.00 86.44 234 ILE A N 1
ATOM 1818 C CA . ILE A 1 234 ? 40.204 -15.830 -50.192 1.00 86.44 234 ILE A CA 1
ATOM 1819 C C . ILE A 1 234 ? 40.826 -17.189 -50.497 1.00 86.44 234 ILE A C 1
ATOM 1821 O O . ILE A 1 234 ? 40.959 -18.050 -49.623 1.00 86.44 234 ILE A O 1
ATOM 1825 N N . ASN A 1 235 ? 41.229 -17.384 -51.747 1.00 79.75 235 ASN A N 1
ATOM 1826 C CA . ASN A 1 235 ? 42.016 -18.545 -52.111 1.00 79.75 235 ASN A CA 1
ATOM 1827 C C . ASN A 1 235 ? 43.402 -18.404 -51.459 1.00 79.75 235 ASN A C 1
ATOM 1829 O O . ASN A 1 235 ? 44.137 -17.460 -51.745 1.00 79.75 235 ASN A O 1
ATOM 1833 N N . ARG A 1 236 ? 43.775 -19.329 -50.563 1.00 63.06 236 ARG A N 1
ATOM 1834 C CA . ARG A 1 236 ? 45.081 -19.349 -49.867 1.00 63.06 236 ARG A CA 1
ATOM 1835 C C . ARG A 1 236 ? 46.249 -19.737 -50.786 1.00 63.06 236 ARG A C 1
ATOM 1837 O O . ARG A 1 236 ? 47.245 -20.290 -50.336 1.00 63.06 236 ARG A O 1
ATOM 1844 N N . GLN A 1 237 ? 46.149 -19.438 -52.072 1.00 61.88 237 GLN A N 1
ATOM 1845 C CA . GLN A 1 237 ? 47.286 -19.430 -52.977 1.00 61.88 237 GLN A CA 1
ATOM 1846 C C . GLN A 1 237 ? 47.879 -18.024 -52.932 1.00 61.88 237 GLN A C 1
ATOM 1848 O O . GLN A 1 237 ? 47.613 -17.191 -53.792 1.00 61.88 237 GLN A O 1
ATOM 1853 N N . MET A 1 238 ? 48.654 -17.742 -51.882 1.00 48.47 238 MET A N 1
ATOM 1854 C CA . MET A 1 238 ? 49.621 -16.650 -51.963 1.00 48.47 238 MET A CA 1
ATOM 1855 C C . MET A 1 238 ? 50.621 -17.012 -53.070 1.00 48.47 238 MET A C 1
ATOM 1857 O O . MET A 1 238 ? 51.228 -18.084 -52.984 1.00 48.47 238 MET A O 1
ATOM 1861 N N . PRO A 1 239 ? 50.849 -16.152 -54.078 1.00 52.81 239 PRO A N 1
ATOM 1862 C CA . PRO A 1 239 ? 52.122 -16.172 -54.773 1.00 52.81 239 PRO A CA 1
ATOM 1863 C C . PRO A 1 239 ? 53.177 -15.878 -53.705 1.00 52.81 239 PRO A C 1
ATOM 1865 O O . PRO A 1 239 ? 53.128 -14.832 -53.055 1.00 52.81 239 PRO A O 1
ATOM 1868 N N . ILE A 1 240 ? 54.095 -16.815 -53.470 1.00 52.66 240 ILE A N 1
ATOM 1869 C CA . ILE A 1 240 ? 55.331 -16.503 -52.756 1.00 52.66 240 ILE A CA 1
ATOM 1870 C C . ILE A 1 240 ? 56.140 -15.658 -53.736 1.00 52.66 240 ILE A C 1
ATOM 1872 O O . ILE A 1 240 ? 56.943 -16.190 -54.498 1.00 52.66 240 ILE A O 1
ATOM 1876 N N . ASP A 1 241 ? 55.865 -14.358 -53.778 1.00 51.94 241 ASP A N 1
ATOM 1877 C CA . ASP A 1 241 ? 56.769 -13.426 -54.429 1.00 51.94 241 ASP A CA 1
ATOM 1878 C C . ASP A 1 241 ? 57.853 -13.113 -53.401 1.00 51.94 241 ASP A C 1
ATOM 1880 O O . ASP A 1 241 ? 57.641 -12.389 -52.426 1.00 51.94 241 ASP A O 1
ATOM 1884 N N . ASN A 1 242 ? 58.988 -13.795 -53.546 1.00 56.28 242 ASN A N 1
ATOM 1885 C CA . ASN A 1 242 ? 60.081 -13.788 -52.577 1.00 56.28 242 ASN A CA 1
ATOM 1886 C C . ASN A 1 242 ? 60.936 -12.512 -52.660 1.00 56.28 242 ASN A C 1
ATOM 1888 O O . ASN A 1 242 ? 62.053 -12.481 -52.148 1.00 56.28 242 ASN A O 1
ATOM 1892 N N . ASP A 1 243 ? 60.411 -11.454 -53.272 1.00 56.22 243 ASP A N 1
ATOM 1893 C CA . ASP A 1 243 ? 61.116 -10.203 -53.466 1.00 56.22 243 ASP A CA 1
ATOM 1894 C C . ASP A 1 243 ? 60.565 -9.107 -52.548 1.00 56.22 243 ASP A C 1
ATOM 1896 O O . ASP A 1 243 ? 59.501 -8.521 -52.744 1.00 56.22 243 ASP A O 1
ATOM 1900 N N . ASN A 1 244 ? 61.412 -8.766 -51.575 1.00 50.81 244 ASN A N 1
ATOM 1901 C CA . ASN A 1 244 ? 61.395 -7.551 -50.764 1.00 50.81 244 ASN A CA 1
ATOM 1902 C C . ASN A 1 244 ? 60.405 -7.521 -49.590 1.00 50.81 244 ASN A C 1
ATOM 1904 O O . ASN A 1 244 ? 59.479 -6.707 -49.543 1.00 50.81 244 ASN A O 1
ATOM 1908 N N . ILE A 1 245 ? 60.744 -8.250 -48.518 1.00 51.00 245 ILE A N 1
ATOM 1909 C CA . ILE A 1 245 ? 60.391 -7.831 -47.152 1.00 51.00 245 ILE A CA 1
ATOM 1910 C C . ILE A 1 245 ? 61.108 -6.498 -46.868 1.00 51.00 245 ILE A C 1
ATOM 1912 O O . ILE A 1 245 ? 62.137 -6.430 -46.199 1.00 51.00 245 ILE A O 1
ATOM 1916 N N . LYS A 1 246 ? 60.556 -5.388 -47.367 1.00 47.00 246 LYS A N 1
ATOM 1917 C CA . LYS A 1 246 ? 60.747 -4.088 -46.730 1.00 47.00 246 LYS A CA 1
ATOM 1918 C C . LYS A 1 246 ? 59.791 -4.057 -45.552 1.00 47.00 246 LYS A C 1
ATOM 1920 O O . LYS A 1 246 ? 58.639 -3.648 -45.682 1.00 47.00 246 LYS A O 1
ATOM 1925 N N . LEU A 1 247 ? 60.292 -4.465 -44.387 1.00 46.62 247 LEU A N 1
ATOM 1926 C CA . LEU A 1 247 ? 59.759 -4.010 -43.108 1.00 46.62 247 LEU A CA 1
ATOM 1927 C C . LEU A 1 247 ? 59.762 -2.476 -43.147 1.00 46.62 247 LEU A C 1
ATOM 1929 O O . LEU A 1 247 ? 60.766 -1.829 -42.850 1.00 46.62 247 LEU A O 1
ATOM 1933 N N . LYS A 1 248 ? 58.645 -1.871 -43.568 1.00 40.72 248 LYS A N 1
ATOM 1934 C CA . LYS A 1 248 ? 58.382 -0.465 -43.282 1.00 40.72 248 LYS A CA 1
ATOM 1935 C C . LYS A 1 248 ? 58.312 -0.387 -41.767 1.00 40.72 248 LYS A C 1
ATOM 1937 O O . LYS A 1 248 ? 57.319 -0.778 -41.164 1.00 40.72 248 LYS A O 1
ATOM 1942 N N . HIS A 1 249 ? 59.396 0.087 -41.169 1.00 39.44 249 HIS A N 1
ATOM 1943 C CA . HIS A 1 249 ? 59.415 0.552 -39.799 1.00 39.44 249 HIS A CA 1
ATOM 1944 C C . HIS A 1 249 ? 58.365 1.667 -39.704 1.00 39.44 249 HIS A C 1
ATOM 1946 O O . HIS A 1 249 ? 58.611 2.813 -40.083 1.00 39.44 249 HIS A O 1
ATOM 1952 N N . VAL A 1 250 ? 57.144 1.310 -39.306 1.00 45.09 250 VAL A N 1
ATOM 1953 C CA . VAL A 1 250 ? 56.124 2.283 -38.935 1.00 45.09 250 VAL A CA 1
ATOM 1954 C C . VAL A 1 250 ? 56.679 2.950 -37.689 1.00 45.09 250 VAL A C 1
ATOM 1956 O O . VAL A 1 250 ? 56.731 2.335 -36.627 1.00 45.09 250 VAL A O 1
ATOM 1959 N N . ARG A 1 251 ? 57.170 4.186 -37.837 1.00 37.12 251 ARG A N 1
ATOM 1960 C CA . ARG A 1 251 ? 57.496 5.043 -36.696 1.00 37.12 251 ARG A CA 1
ATOM 1961 C C . ARG A 1 251 ? 56.290 5.020 -35.768 1.00 37.12 251 ARG A C 1
ATOM 1963 O O . ARG A 1 251 ? 55.220 5.497 -36.148 1.00 37.12 251 ARG A O 1
ATOM 1970 N N . GLY A 1 252 ? 56.478 4.470 -34.573 1.00 36.97 252 GLY A N 1
ATOM 1971 C CA . GLY A 1 252 ? 55.545 4.654 -33.477 1.00 36.97 252 GLY A CA 1
ATOM 1972 C C . GLY A 1 252 ? 55.287 6.148 -33.333 1.00 36.97 252 GLY A C 1
ATOM 1973 O O . GLY A 1 252 ? 56.211 6.936 -33.129 1.00 36.97 252 GLY A O 1
ATOM 1974 N N . ARG A 1 253 ? 54.031 6.544 -33.525 1.00 37.22 253 ARG A N 1
ATOM 1975 C CA . ARG A 1 253 ? 53.554 7.884 -33.215 1.00 37.22 253 ARG A CA 1
ATOM 1976 C C . ARG A 1 253 ? 53.739 8.040 -31.708 1.00 37.22 253 ARG A C 1
ATOM 1978 O O . ARG A 1 253 ? 53.020 7.400 -30.948 1.00 37.22 253 ARG A O 1
ATOM 1985 N N . GLN A 1 254 ? 54.726 8.826 -31.277 1.00 38.06 254 GLN A N 1
ATOM 1986 C CA . GLN A 1 254 ? 54.770 9.293 -29.896 1.00 38.06 254 GLN A CA 1
ATOM 1987 C C . GLN A 1 254 ? 53.457 10.033 -29.645 1.00 38.06 254 GLN A C 1
ATOM 1989 O O . GLN A 1 254 ? 53.180 11.072 -30.246 1.00 38.06 254 GLN A O 1
ATOM 1994 N N . SER A 1 255 ? 52.608 9.447 -28.811 1.00 44.66 255 SER A N 1
ATOM 1995 C CA . SER A 1 255 ? 51.497 10.145 -28.191 1.00 44.66 255 SER A CA 1
ATOM 1996 C C . SER A 1 255 ? 52.093 11.189 -27.252 1.00 44.66 255 SER A C 1
ATOM 1998 O O . SER A 1 255 ? 52.456 10.878 -26.120 1.00 44.66 255 SER A O 1
ATOM 2000 N N . ASN A 1 256 ? 52.224 12.422 -27.735 1.00 37.84 256 ASN A N 1
ATOM 2001 C CA . ASN A 1 256 ? 52.349 13.569 -26.851 1.00 37.84 256 ASN A CA 1
ATOM 2002 C C . ASN A 1 256 ? 51.006 13.702 -26.133 1.00 37.84 256 ASN A C 1
ATOM 2004 O O . ASN A 1 256 ? 50.005 14.081 -26.740 1.00 37.84 256 ASN A O 1
ATOM 2008 N N . ILE A 1 257 ? 50.983 13.325 -24.857 1.00 40.88 257 ILE A N 1
ATOM 2009 C CA . ILE A 1 257 ? 49.910 13.688 -23.938 1.00 40.88 257 ILE A CA 1
ATOM 2010 C C . ILE A 1 257 ? 50.018 15.204 -23.780 1.00 40.88 257 ILE A C 1
ATOM 2012 O O . ILE A 1 257 ? 50.884 15.706 -23.067 1.00 40.88 257 ILE A O 1
ATOM 2016 N N . ILE A 1 258 ? 49.182 15.934 -24.513 1.00 44.28 258 ILE A N 1
ATOM 2017 C CA . ILE A 1 258 ? 48.878 17.321 -24.188 1.00 44.28 258 ILE A CA 1
ATOM 2018 C C . ILE A 1 258 ? 48.038 17.228 -22.917 1.00 44.28 258 ILE A C 1
ATOM 2020 O O . ILE A 1 258 ? 46.900 16.764 -22.954 1.00 44.28 258 ILE A O 1
ATOM 2024 N N . LEU A 1 259 ? 48.637 17.572 -21.777 1.00 40.56 259 LEU A N 1
ATOM 2025 C CA . LEU A 1 259 ? 47.866 17.913 -20.591 1.00 40.56 259 LEU A CA 1
ATOM 2026 C C . LEU A 1 259 ? 47.122 19.196 -20.945 1.00 40.56 259 LEU A C 1
ATOM 2028 O O . LEU A 1 259 ? 47.716 20.273 -20.958 1.00 40.56 259 LEU A O 1
ATOM 2032 N N . ASP A 1 260 ? 45.850 19.046 -21.299 1.00 37.06 260 ASP A N 1
ATOM 2033 C CA . ASP A 1 260 ? 44.916 20.155 -21.382 1.00 37.06 260 ASP A CA 1
ATOM 2034 C C . ASP A 1 260 ? 44.919 20.811 -19.996 1.00 37.06 260 ASP A C 1
ATOM 2036 O O . ASP A 1 260 ? 44.478 20.227 -19.000 1.00 37.06 260 ASP A O 1
ATOM 2040 N N . GLN A 1 261 ? 45.546 21.982 -19.893 1.00 46.97 261 GLN A N 1
ATOM 2041 C CA . GLN A 1 261 ? 45.439 22.799 -18.699 1.00 46.97 261 GLN A CA 1
ATOM 2042 C C . GLN A 1 261 ? 43.978 23.202 -18.600 1.00 46.97 261 GLN A C 1
ATOM 2044 O O . GLN A 1 261 ? 43.517 24.030 -19.379 1.00 46.97 261 GLN A O 1
ATOM 2049 N N . ASN A 1 262 ? 43.287 22.567 -17.648 1.00 41.41 262 ASN A N 1
ATOM 2050 C CA . ASN A 1 262 ? 41.969 22.923 -17.148 1.00 41.41 262 ASN A CA 1
ATOM 2051 C C . ASN A 1 262 ? 41.612 24.375 -17.478 1.00 41.41 262 ASN A C 1
ATOM 2053 O O . ASN A 1 262 ? 42.097 25.315 -16.840 1.00 41.41 262 ASN A O 1
ATOM 2057 N N . SER A 1 263 ? 40.687 24.538 -18.414 1.00 43.06 263 SER A N 1
ATOM 2058 C CA . SER A 1 263 ? 39.734 25.631 -18.385 1.00 43.06 263 SER A CA 1
ATOM 2059 C C . SER A 1 263 ? 38.938 25.507 -17.083 1.00 43.06 263 SER A C 1
ATOM 2061 O O . SER A 1 263 ? 37.887 24.870 -17.033 1.00 43.06 263 SER A O 1
ATOM 2063 N N . ILE A 1 264 ? 39.471 26.060 -15.992 1.00 44.28 264 ILE A N 1
ATOM 2064 C CA . ILE A 1 264 ? 38.668 26.355 -14.810 1.00 44.28 264 ILE A CA 1
ATOM 2065 C C . ILE A 1 264 ? 37.771 27.517 -15.225 1.00 44.28 264 ILE A C 1
ATOM 2067 O O . ILE A 1 264 ? 38.190 28.674 -15.229 1.00 44.28 264 ILE A O 1
ATOM 2071 N N . GLU A 1 265 ? 36.543 27.196 -15.623 1.00 48.72 265 GLU A N 1
ATOM 2072 C CA . GLU A 1 265 ? 35.480 28.183 -15.723 1.00 48.72 265 GLU A CA 1
ATOM 2073 C C . GLU A 1 265 ? 35.290 28.814 -14.340 1.00 48.72 265 GLU A C 1
ATOM 2075 O O . GLU A 1 265 ? 34.926 28.161 -13.359 1.00 48.72 265 GLU A O 1
ATOM 2080 N N . VAL A 1 266 ? 35.581 30.109 -14.247 1.00 52.53 266 VAL A N 1
ATOM 2081 C CA . VAL A 1 266 ? 35.314 30.930 -13.068 1.00 52.53 266 VAL A CA 1
ATOM 2082 C C . VAL A 1 266 ? 33.802 31.161 -12.999 1.00 52.53 266 VAL A C 1
ATOM 2084 O O . VAL A 1 266 ? 33.307 32.223 -13.354 1.00 52.53 266 VAL A O 1
ATOM 2087 N N . SER A 1 267 ? 33.053 30.147 -12.562 1.00 53.19 267 SER A N 1
ATOM 2088 C CA . SER A 1 267 ? 31.605 30.228 -12.321 1.00 53.19 267 SER A CA 1
ATOM 2089 C C . SER A 1 267 ? 31.222 29.691 -10.938 1.00 53.19 267 SER A C 1
ATOM 2091 O O . SER A 1 267 ? 30.202 29.042 -10.774 1.00 53.19 267 SER A O 1
ATOM 2093 N N . ASN A 1 268 ? 32.039 29.961 -9.918 1.00 58.28 268 ASN A N 1
ATOM 2094 C CA . ASN A 1 268 ? 31.746 29.547 -8.536 1.00 58.28 268 ASN A CA 1
ATOM 2095 C C . ASN A 1 268 ? 31.723 30.719 -7.540 1.00 58.28 268 ASN A C 1
ATOM 2097 O O . ASN A 1 268 ? 31.445 30.524 -6.362 1.00 58.28 268 ASN A O 1
ATOM 2101 N N . GLY A 1 269 ? 32.002 31.952 -7.979 1.00 56.88 269 GLY A N 1
ATOM 2102 C CA . GLY A 1 269 ? 32.002 33.120 -7.087 1.00 56.88 269 GLY A CA 1
ATOM 2103 C C . GLY A 1 269 ? 30.598 33.633 -6.753 1.00 56.88 269 GLY A C 1
ATOM 2104 O O . GLY A 1 269 ? 30.337 34.038 -5.623 1.00 56.88 269 GLY A O 1
ATOM 2105 N N . ILE A 1 270 ? 29.683 33.588 -7.726 1.00 62.38 270 ILE A N 1
ATOM 2106 C CA . ILE A 1 270 ? 28.321 34.120 -7.581 1.00 62.38 270 ILE A CA 1
ATOM 2107 C C . ILE A 1 270 ? 27.458 33.166 -6.746 1.00 62.38 270 ILE A C 1
ATOM 2109 O O . ILE A 1 270 ? 26.794 33.622 -5.820 1.00 62.38 270 ILE A O 1
ATOM 2113 N N . ASP A 1 271 ? 27.541 31.852 -6.975 1.00 63.88 271 ASP A N 1
ATOM 2114 C CA . ASP A 1 271 ? 26.748 30.867 -6.224 1.00 63.88 271 ASP A CA 1
ATOM 2115 C C . ASP A 1 271 ? 27.140 30.781 -4.746 1.00 63.88 271 ASP A C 1
ATOM 2117 O O . ASP A 1 271 ? 26.272 30.702 -3.876 1.00 63.88 271 ASP A O 1
ATOM 2121 N N . ILE A 1 272 ? 28.435 30.890 -4.427 1.00 71.88 272 ILE A N 1
ATOM 2122 C CA . ILE A 1 272 ? 28.895 30.922 -3.032 1.00 71.88 272 ILE A CA 1
ATOM 2123 C C . ILE A 1 272 ? 28.421 32.210 -2.344 1.00 71.88 272 ILE A C 1
ATOM 2125 O O . ILE A 1 272 ? 27.965 32.163 -1.202 1.00 71.88 272 ILE A O 1
ATOM 2129 N N . MET A 1 273 ? 28.460 33.356 -3.031 1.00 71.06 273 MET A N 1
ATOM 2130 C CA . MET A 1 273 ? 27.954 34.618 -2.479 1.00 71.06 273 MET A CA 1
ATOM 2131 C C . MET A 1 273 ? 26.437 34.600 -2.263 1.00 71.06 273 MET A C 1
ATOM 2133 O O . MET A 1 273 ? 25.965 35.061 -1.223 1.00 71.06 273 MET A O 1
ATOM 2137 N N . VAL A 1 274 ? 25.671 34.013 -3.185 1.00 79.25 274 VAL A N 1
ATOM 2138 C CA . VAL A 1 274 ? 24.217 33.843 -3.044 1.00 79.25 274 VAL A CA 1
ATOM 2139 C C . VAL A 1 274 ? 23.884 32.885 -1.896 1.00 79.25 274 VAL A C 1
ATOM 2141 O O . VAL A 1 274 ? 22.994 33.177 -1.097 1.00 79.25 274 VAL A O 1
ATOM 2144 N N . PHE A 1 275 ? 24.635 31.791 -1.745 1.00 79.00 275 PHE A N 1
ATOM 2145 C CA . PHE A 1 275 ? 24.457 30.845 -0.644 1.00 79.00 275 PHE A CA 1
ATOM 2146 C C . PHE A 1 275 ? 24.760 31.478 0.721 1.00 79.00 275 PHE A C 1
ATOM 2148 O O . PHE A 1 275 ? 23.978 31.334 1.660 1.00 79.00 275 PHE A O 1
ATOM 2155 N N . VAL A 1 276 ? 25.849 32.247 0.831 1.00 83.81 276 VAL A N 1
ATOM 2156 C CA . VAL A 1 276 ? 26.205 32.963 2.067 1.00 83.81 276 VAL A CA 1
ATOM 2157 C C . VAL A 1 276 ? 25.133 33.995 2.433 1.00 83.81 276 VAL A C 1
ATOM 2159 O O . VAL A 1 276 ? 24.711 34.052 3.589 1.00 83.81 276 VAL A O 1
ATOM 2162 N N . LEU A 1 277 ? 24.619 34.759 1.463 1.00 86.50 277 LEU A N 1
ATOM 2163 C CA . LEU A 1 277 ? 23.534 35.720 1.700 1.00 86.50 277 LEU A CA 1
ATOM 2164 C C . LEU A 1 277 ? 22.220 35.037 2.113 1.00 86.50 277 LEU A C 1
ATOM 2166 O O . LEU A 1 277 ? 21.510 35.548 2.982 1.00 86.50 277 LEU A O 1
ATOM 2170 N N . PHE A 1 278 ? 21.914 33.868 1.547 1.00 86.50 278 PHE A N 1
ATOM 2171 C CA . PHE A 1 278 ? 20.744 33.074 1.920 1.00 86.50 278 PHE A CA 1
ATOM 2172 C C . PHE A 1 278 ? 20.839 32.552 3.362 1.00 86.50 278 PHE A C 1
ATOM 2174 O O . PHE A 1 278 ? 19.890 32.699 4.134 1.00 86.50 278 PHE A O 1
ATOM 2181 N N . VAL A 1 279 ? 21.999 32.022 3.763 1.00 89.50 279 VAL A N 1
ATOM 2182 C CA . VAL A 1 279 ? 22.240 31.553 5.138 1.00 89.50 279 VAL A CA 1
ATOM 2183 C C . VAL A 1 279 ? 22.156 32.710 6.140 1.00 89.50 279 VAL A C 1
ATOM 2185 O O . VAL A 1 279 ? 21.508 32.570 7.178 1.00 89.50 279 VAL A O 1
ATOM 2188 N N . ILE A 1 280 ? 22.720 33.879 5.815 1.00 90.12 280 ILE A N 1
ATOM 2189 C CA . ILE A 1 280 ? 22.602 35.085 6.651 1.00 90.12 280 ILE A CA 1
ATOM 2190 C C . ILE A 1 280 ? 21.129 35.503 6.799 1.00 90.12 280 ILE A C 1
ATOM 2192 O O . ILE A 1 280 ? 20.683 35.776 7.914 1.00 90.12 280 ILE A O 1
ATOM 2196 N N . CYS A 1 281 ? 20.344 35.491 5.714 1.00 88.75 281 CYS A N 1
ATOM 2197 C CA . CYS A 1 281 ? 18.907 35.778 5.775 1.00 88.75 281 CYS A CA 1
ATOM 2198 C C . CYS A 1 281 ? 18.153 34.806 6.692 1.00 88.75 281 CYS A C 1
ATOM 2200 O O . CYS A 1 281 ? 17.347 35.250 7.510 1.00 88.75 281 CYS A O 1
ATOM 2202 N N . LEU A 1 282 ? 18.421 33.500 6.604 1.00 90.25 282 LEU A N 1
ATOM 2203 C CA . LEU A 1 282 ? 17.764 32.505 7.458 1.00 90.25 282 LEU A CA 1
ATOM 2204 C C . LEU A 1 282 ? 18.081 32.718 8.942 1.00 90.25 282 LEU A C 1
ATOM 2206 O O . LEU A 1 282 ? 17.179 32.640 9.777 1.00 90.25 282 LEU A O 1
ATOM 2210 N N . ILE A 1 283 ? 19.331 33.050 9.272 1.00 91.44 283 ILE A N 1
ATOM 2211 C CA . ILE A 1 283 ? 19.737 33.345 10.651 1.00 91.44 283 ILE A CA 1
ATOM 2212 C C . ILE A 1 283 ? 18.991 34.583 11.172 1.00 91.44 283 ILE A C 1
ATOM 2214 O O . ILE A 1 283 ? 18.410 34.529 12.257 1.00 91.44 283 ILE A O 1
ATOM 2218 N N . VAL A 1 284 ? 18.917 35.663 10.387 1.00 92.88 284 VAL A N 1
ATOM 2219 C CA . VAL A 1 284 ? 18.207 36.897 10.775 1.00 92.88 284 VAL A CA 1
ATOM 2220 C C . VAL A 1 284 ? 16.706 36.652 10.963 1.00 92.88 284 VAL A C 1
ATOM 2222 O O . VAL A 1 284 ? 16.131 37.090 11.961 1.00 92.88 284 VAL A O 1
ATOM 2225 N N . VAL A 1 285 ? 16.072 35.906 10.053 1.00 92.62 285 VAL A N 1
ATOM 2226 C CA . VAL A 1 285 ? 14.645 35.556 10.149 1.00 92.62 285 VAL A CA 1
ATOM 2227 C C . VAL A 1 285 ? 14.382 34.676 11.372 1.00 92.62 285 VAL A C 1
ATOM 2229 O O . VAL A 1 285 ? 13.435 34.934 12.117 1.00 92.62 285 VAL A O 1
ATOM 2232 N N . SER A 1 286 ? 15.244 33.691 11.641 1.00 89.19 286 SER A N 1
ATOM 2233 C CA . SER A 1 286 ? 15.121 32.831 12.825 1.00 89.19 286 SER A CA 1
ATOM 2234 C C . SER A 1 286 ? 15.227 33.629 14.133 1.00 89.19 286 SER A C 1
ATOM 2236 O O . SER A 1 286 ? 14.420 33.432 15.044 1.00 89.19 286 SER A O 1
ATOM 2238 N N . GLY A 1 287 ? 16.144 34.603 14.198 1.00 90.25 287 GLY A N 1
ATOM 2239 C CA . GLY A 1 287 ? 16.300 35.495 15.346 1.00 90.25 287 GLY A CA 1
ATOM 2240 C C . GLY A 1 287 ? 15.086 36.403 15.554 1.00 90.25 287 GLY A C 1
ATOM 2241 O O . GLY A 1 287 ? 14.610 36.551 16.680 1.00 90.25 287 GLY A O 1
ATOM 2242 N N . ALA A 1 288 ? 14.526 36.960 14.476 1.00 89.38 288 ALA A N 1
ATOM 2243 C CA . ALA A 1 288 ? 13.323 37.789 14.545 1.00 89.38 288 ALA A CA 1
ATOM 2244 C C . ALA A 1 288 ? 12.102 36.999 15.051 1.00 89.38 288 ALA A C 1
ATOM 2246 O O . ALA A 1 288 ? 11.355 37.495 15.900 1.00 89.38 288 ALA A O 1
ATOM 2247 N N . ILE A 1 289 ? 11.934 35.754 14.591 1.00 91.56 289 ILE A N 1
ATOM 2248 C CA . ILE A 1 289 ? 10.878 34.846 15.062 1.00 91.56 289 ILE A CA 1
ATOM 2249 C C . ILE A 1 289 ? 11.064 34.539 16.551 1.00 91.56 289 ILE A C 1
ATOM 2251 O O . ILE A 1 289 ? 10.107 34.643 17.318 1.00 91.56 289 ILE A O 1
ATOM 2255 N N . PHE A 1 290 ? 12.288 34.233 16.990 1.00 90.56 290 PHE A N 1
ATOM 2256 C CA . PHE A 1 290 ? 12.576 33.959 18.399 1.00 90.56 290 PHE A CA 1
ATOM 2257 C C . PHE A 1 290 ? 12.249 35.157 19.306 1.00 90.56 290 PHE A C 1
ATOM 2259 O O . PHE A 1 290 ? 11.610 34.994 20.346 1.00 90.56 290 PHE A O 1
ATOM 2266 N N . VAL A 1 291 ? 12.602 36.380 18.894 1.00 90.12 291 VAL A N 1
ATOM 2267 C CA . VAL A 1 291 ? 12.249 37.609 19.627 1.00 90.12 291 VAL A CA 1
ATOM 2268 C C . VAL A 1 291 ? 10.731 37.806 19.693 1.00 90.12 291 VAL A C 1
ATOM 2270 O O . VAL A 1 291 ? 10.210 38.213 20.735 1.00 90.12 291 VAL A O 1
ATOM 2273 N N . LEU A 1 292 ? 10.004 37.499 18.614 1.00 87.88 292 LEU A N 1
ATOM 2274 C CA . LEU A 1 292 ? 8.544 37.592 18.581 1.00 87.88 292 LEU A CA 1
ATOM 2275 C C . LEU A 1 292 ? 7.897 36.584 19.541 1.00 87.88 292 LEU A C 1
ATOM 2277 O O . LEU A 1 292 ? 7.040 36.960 20.341 1.00 87.88 292 LEU A O 1
ATOM 2281 N N . LEU A 1 293 ? 8.353 35.329 19.518 1.00 87.00 293 LEU A N 1
ATOM 2282 C CA . LEU A 1 293 ? 7.889 34.271 20.417 1.00 87.00 293 LEU A CA 1
ATOM 2283 C C . LEU A 1 293 ? 8.200 34.598 21.882 1.00 87.00 293 LEU A C 1
ATOM 2285 O O . LEU A 1 293 ? 7.337 34.433 22.742 1.00 87.00 293 LEU A O 1
ATOM 2289 N N . CYS A 1 294 ? 9.379 35.153 22.171 1.00 77.00 294 CYS A N 1
ATOM 2290 C CA . CYS A 1 294 ? 9.717 35.655 23.502 1.00 77.00 294 CYS A CA 1
ATOM 2291 C C . CYS A 1 294 ? 8.801 36.810 23.930 1.00 77.00 294 CYS A C 1
ATOM 2293 O O . CYS A 1 294 ? 8.312 36.808 25.058 1.00 77.00 294 CYS A O 1
ATOM 2295 N N . LYS A 1 295 ? 8.494 37.769 23.045 1.00 81.94 295 LYS A N 1
ATOM 2296 C CA . LYS A 1 295 ? 7.531 38.846 23.342 1.00 81.94 295 LYS A CA 1
ATOM 2297 C C . LYS A 1 295 ? 6.125 38.308 23.613 1.00 81.94 295 LYS A C 1
ATOM 2299 O O . LYS A 1 295 ? 5.473 38.797 24.533 1.00 81.94 295 LYS A O 1
ATOM 2304 N N . ILE A 1 296 ? 5.672 37.306 22.858 1.00 75.94 296 ILE A N 1
ATOM 2305 C CA . ILE A 1 296 ? 4.375 36.643 23.066 1.00 75.94 296 ILE A CA 1
ATOM 2306 C C . ILE A 1 296 ? 4.372 35.891 24.403 1.00 75.94 296 ILE A C 1
ATOM 2308 O O . ILE A 1 296 ? 3.439 36.048 25.184 1.00 75.94 296 ILE A O 1
ATOM 2312 N N . SER A 1 297 ? 5.442 35.159 24.720 1.00 72.81 297 SER A N 1
ATOM 2313 C CA . SER A 1 297 ? 5.610 34.451 25.996 1.00 72.81 297 SER A CA 1
ATOM 2314 C C . SER A 1 297 ? 5.616 35.407 27.197 1.00 72.81 297 SER A C 1
ATOM 2316 O O . SER A 1 297 ? 4.904 35.186 28.177 1.00 72.81 297 SER A O 1
ATOM 2318 N N . ILE A 1 298 ? 6.331 36.534 27.105 1.00 69.25 298 ILE A N 1
ATOM 2319 C CA . ILE A 1 298 ? 6.349 37.576 28.145 1.00 69.25 298 ILE A CA 1
ATOM 2320 C C . ILE A 1 298 ? 4.974 38.251 28.275 1.00 69.25 298 ILE A C 1
ATOM 2322 O O . ILE A 1 298 ? 4.545 38.559 29.388 1.00 69.25 298 ILE A O 1
ATOM 2326 N N . ARG A 1 299 ? 4.253 38.460 27.165 1.00 66.00 299 ARG A N 1
ATOM 2327 C CA . ARG A 1 299 ? 2.893 39.023 27.177 1.00 66.00 299 ARG A CA 1
ATOM 2328 C C . ARG A 1 299 ? 1.878 38.055 27.791 1.00 66.00 299 ARG A C 1
ATOM 2330 O O . ARG A 1 299 ? 1.058 38.501 28.585 1.00 66.00 299 ARG A O 1
ATOM 2337 N N . ASN A 1 300 ? 1.994 36.754 27.520 1.00 55.38 300 ASN A N 1
ATOM 2338 C CA . ASN A 1 300 ? 1.198 35.717 28.183 1.00 55.38 300 ASN A CA 1
ATOM 2339 C C . ASN A 1 300 ? 1.498 35.636 29.685 1.00 55.38 300 ASN A C 1
ATOM 2341 O O . ASN A 1 300 ? 0.568 35.503 30.473 1.00 55.38 300 ASN A O 1
ATOM 2345 N N . ARG A 1 301 ? 2.760 35.804 30.111 1.00 57.03 301 ARG A N 1
ATOM 2346 C CA . ARG A 1 301 ? 3.087 35.880 31.548 1.00 57.03 301 ARG A CA 1
ATOM 2347 C C . ARG A 1 301 ? 2.460 37.091 32.244 1.00 57.03 301 ARG A C 1
ATOM 2349 O O . ARG A 1 301 ? 2.086 36.967 33.401 1.00 57.03 301 ARG A O 1
ATOM 2356 N N . ARG A 1 302 ? 2.297 38.230 31.558 1.00 52.09 302 ARG A N 1
ATOM 2357 C CA . ARG A 1 302 ? 1.631 39.421 32.127 1.00 52.09 302 ARG A CA 1
ATOM 2358 C C . ARG A 1 302 ? 0.106 39.299 32.233 1.00 52.09 302 ARG A C 1
ATOM 2360 O O . ARG A 1 302 ? -0.474 40.043 33.010 1.00 52.09 302 ARG A O 1
ATOM 2367 N N . MET A 1 303 ? -0.544 38.398 31.486 1.00 50.12 303 MET A N 1
ATOM 2368 C CA . MET A 1 303 ? -1.996 38.170 31.615 1.00 50.12 303 MET A CA 1
ATOM 2369 C C . MET A 1 303 ? -2.364 37.167 32.719 1.00 50.12 303 MET A C 1
ATOM 2371 O O . MET A 1 303 ? -3.509 37.162 33.151 1.00 50.12 303 MET A O 1
ATOM 2375 N N . ASN A 1 304 ? -1.404 36.380 33.220 1.00 48.53 304 ASN A N 1
ATOM 2376 C CA . ASN A 1 304 ? -1.614 35.426 34.320 1.00 48.53 304 ASN A CA 1
ATOM 2377 C C . ASN A 1 304 ? -1.221 35.971 35.709 1.00 48.53 304 ASN A C 1
ATOM 2379 O O . ASN A 1 304 ? -1.221 35.219 36.678 1.00 48.53 304 ASN A O 1
ATOM 2383 N N . SER A 1 305 ? -0.884 37.259 35.828 1.00 48.47 305 SER A N 1
ATOM 2384 C CA . SER A 1 305 ? -0.631 37.921 37.114 1.00 48.47 305 SER A CA 1
ATOM 2385 C C . SER A 1 305 ? -1.743 38.929 37.409 1.00 48.47 305 SER A C 1
ATOM 2387 O O . SER A 1 305 ? -1.596 40.123 37.148 1.00 48.47 305 SER A O 1
ATOM 2389 N N . GLY A 1 306 ? -2.877 38.445 37.906 1.00 39.34 306 GLY A N 1
ATOM 2390 C CA . GLY A 1 306 ? -3.979 39.285 38.356 1.00 39.34 306 GLY A CA 1
ATOM 2391 C C . GLY A 1 306 ? -5.066 38.459 39.033 1.00 39.34 306 GLY A C 1
ATOM 2392 O O . GLY A 1 306 ? -5.698 37.643 38.373 1.00 39.34 306 GLY A O 1
ATOM 2393 N N . ILE A 1 307 ? -5.295 38.764 40.316 1.00 34.62 307 ILE A N 1
ATOM 2394 C CA . ILE A 1 307 ? -6.307 38.237 41.249 1.00 34.62 307 ILE A CA 1
ATOM 2395 C C . ILE A 1 307 ? -5.807 37.060 42.109 1.00 34.62 307 ILE A C 1
ATOM 2397 O O . ILE A 1 307 ? -6.110 35.894 41.882 1.00 34.62 307 ILE A O 1
ATOM 2401 N N . GLU A 1 308 ? -5.057 37.419 43.150 1.00 30.36 308 GLU A N 1
ATOM 2402 C CA . GLU A 1 308 ? -4.903 36.643 44.381 1.00 30.36 308 GLU A CA 1
ATOM 2403 C C . GLU A 1 308 ? -6.018 37.138 45.324 1.00 30.36 308 GLU A C 1
ATOM 2405 O O . GLU A 1 308 ? -5.996 38.288 45.762 1.00 30.36 308 GLU A O 1
ATOM 2410 N N . VAL A 1 309 ? -7.068 36.334 45.530 1.00 31.91 309 VAL A N 1
ATOM 2411 C CA . VAL A 1 309 ? -8.060 36.581 46.590 1.00 31.91 309 VAL A CA 1
ATOM 2412 C C . VAL A 1 309 ? -7.608 35.772 47.793 1.00 31.91 309 VAL A C 1
ATOM 2414 O O . VAL A 1 309 ? -7.652 34.543 47.777 1.00 31.91 309 VAL A O 1
ATOM 2417 N N . GLU A 1 310 ? -7.150 36.473 48.819 1.00 26.23 310 GLU A N 1
ATOM 2418 C CA . GLU A 1 310 ? -6.788 35.902 50.108 1.00 26.23 310 GLU A CA 1
ATOM 2419 C C . GLU A 1 310 ? -8.079 35.558 50.871 1.00 26.23 310 GLU A C 1
ATOM 2421 O O . GLU A 1 310 ? -8.858 36.436 51.242 1.00 26.23 310 GLU A O 1
ATOM 2426 N N . VAL A 1 311 ? -8.343 34.263 51.060 1.00 28.83 311 VAL A N 1
ATOM 2427 C CA . VAL A 1 311 ? -9.330 33.763 52.027 1.00 28.83 311 VAL A CA 1
ATOM 2428 C C . VAL A 1 311 ? -8.590 32.824 52.971 1.00 28.83 311 VAL A C 1
ATOM 2430 O O . VAL A 1 311 ? -8.313 31.674 52.636 1.00 28.83 311 VAL A O 1
ATOM 2433 N N . GLU A 1 312 ? -8.253 33.324 54.157 1.00 28.70 312 GLU A N 1
ATOM 2434 C CA . GLU A 1 312 ? -7.803 32.501 55.278 1.00 28.70 312 GLU A CA 1
ATOM 2435 C C . GLU A 1 312 ? -8.996 31.752 55.883 1.00 28.70 312 GLU A C 1
ATOM 2437 O O . GLU A 1 312 ? -9.803 32.349 56.591 1.00 28.70 312 GLU A O 1
ATOM 2442 N N . ILE A 1 313 ? -9.079 30.433 55.673 1.00 29.66 313 ILE A N 1
ATOM 2443 C CA . ILE A 1 313 ? -9.701 29.505 56.632 1.00 29.66 313 ILE A CA 1
ATOM 2444 C C . ILE A 1 313 ? -8.869 28.213 56.646 1.00 29.66 313 ILE A C 1
ATOM 2446 O O . ILE A 1 313 ? -8.590 27.617 55.608 1.00 29.66 313 ILE A O 1
ATOM 2450 N N . GLY A 1 314 ? -8.406 27.827 57.834 1.00 26.70 314 GLY A N 1
ATOM 2451 C CA . GLY A 1 314 ? -7.379 26.811 58.037 1.00 26.70 314 GLY A CA 1
ATOM 2452 C C . GLY A 1 314 ? -7.768 25.346 57.786 1.00 26.70 314 GLY A C 1
ATOM 2453 O O . GLY A 1 314 ? -8.927 24.953 57.803 1.00 26.70 314 GLY A O 1
ATOM 2454 N N . ALA A 1 315 ? -6.701 24.546 57.689 1.00 27.67 315 ALA A N 1
ATOM 2455 C CA . ALA A 1 315 ? -6.597 23.096 57.885 1.00 27.67 315 ALA A CA 1
ATOM 2456 C C . ALA A 1 315 ? -7.148 22.117 56.812 1.00 27.67 315 ALA A C 1
ATOM 2458 O O . ALA A 1 315 ? -8.330 21.813 56.744 1.00 27.67 315 ALA A O 1
ATOM 2459 N N . LYS A 1 316 ? -6.168 21.432 56.189 1.00 29.30 316 LYS A N 1
ATOM 2460 C CA . LYS A 1 316 ? -6.102 19.999 55.809 1.00 29.30 316 LYS A CA 1
ATOM 2461 C C . LYS A 1 316 ? -6.839 19.477 54.548 1.00 29.30 316 LYS A C 1
ATOM 2463 O O . LYS A 1 316 ? -8.053 19.368 54.497 1.00 29.30 316 LYS A O 1
ATOM 2468 N N . VAL A 1 317 ? -5.993 18.901 53.672 1.00 31.23 317 VAL A N 1
ATOM 2469 C CA . VAL A 1 317 ? -6.214 17.899 52.599 1.00 31.23 317 VAL A CA 1
ATOM 2470 C C . VAL A 1 317 ? -6.630 18.439 51.220 1.00 31.23 317 VAL A C 1
ATOM 2472 O O . VAL A 1 317 ? -7.761 18.848 50.991 1.00 31.23 317 VAL A O 1
ATOM 2475 N N . ASN A 1 318 ? -5.686 18.334 50.272 1.00 27.66 318 ASN A N 1
ATOM 2476 C CA . ASN A 1 318 ? -5.876 18.502 48.829 1.00 27.66 318 ASN A CA 1
ATOM 2477 C C . ASN A 1 318 ? -6.857 17.435 48.303 1.00 27.66 318 ASN A C 1
ATOM 2479 O O . ASN A 1 318 ? -6.492 16.266 48.190 1.00 27.66 318 ASN A O 1
ATOM 2483 N N . LYS A 1 319 ? -8.086 17.833 47.969 1.00 31.27 319 LYS A N 1
ATOM 2484 C CA . LYS A 1 319 ? -9.005 17.074 47.108 1.00 31.27 319 LYS A CA 1
ATOM 2485 C C . LYS A 1 319 ? -9.235 17.894 45.838 1.00 31.27 319 LYS A C 1
ATOM 2487 O O . LYS A 1 319 ? -9.686 19.032 45.923 1.00 31.27 319 LYS A O 1
ATOM 2492 N N . SER A 1 320 ? -8.908 17.335 44.677 1.00 27.98 320 SER A N 1
ATOM 2493 C CA . SER A 1 320 ? -9.266 17.896 43.372 1.00 27.98 320 SER A CA 1
ATOM 2494 C C . SER A 1 320 ? -10.667 17.416 42.993 1.00 27.98 320 SER A C 1
ATOM 2496 O O . SER A 1 320 ? -10.891 16.212 42.898 1.00 27.98 320 SER A O 1
ATOM 2498 N N . TYR A 1 321 ? -11.597 18.345 42.784 1.00 32.06 321 TYR A N 1
ATOM 2499 C CA . TYR A 1 321 ? -12.932 18.069 42.252 1.00 32.06 321 TYR A CA 1
ATOM 2500 C C . TYR A 1 321 ? -12.985 18.556 40.800 1.00 32.06 321 TYR A C 1
ATOM 2502 O O . TYR A 1 321 ? -12.574 19.684 40.528 1.00 32.06 321 TYR A O 1
ATOM 2510 N N . GLU A 1 322 ? -13.507 17.749 39.877 1.00 33.16 322 GLU A N 1
ATOM 2511 C CA . GLU A 1 322 ? -13.931 18.239 38.561 1.00 33.16 322 GLU A CA 1
ATOM 2512 C C . GLU A 1 322 ? -15.409 18.640 38.627 1.00 33.16 322 GLU A C 1
ATOM 2514 O O . GLU A 1 322 ? -16.268 17.856 39.030 1.00 33.16 322 GLU A O 1
ATOM 2519 N N . VAL A 1 323 ? -15.700 19.890 38.262 1.00 28.89 323 VAL A N 1
ATOM 2520 C CA . VAL A 1 323 ? -17.054 20.453 38.218 1.00 28.89 323 VAL A CA 1
ATOM 2521 C C . VAL A 1 323 ? -17.535 20.419 36.772 1.00 28.89 323 VAL A C 1
ATOM 2523 O O . VAL A 1 323 ? -16.947 21.066 35.908 1.00 28.89 323 VAL A O 1
ATOM 2526 N N . TYR A 1 324 ? -18.626 19.704 36.510 1.00 32.81 324 TYR A N 1
ATOM 2527 C CA . TYR A 1 324 ? -19.310 19.745 35.220 1.00 32.81 324 TYR A CA 1
ATOM 2528 C C . TYR A 1 324 ? -20.396 20.822 35.261 1.00 32.81 324 TYR A C 1
ATOM 2530 O O . TYR A 1 324 ? -21.317 20.761 36.074 1.00 32.81 324 TYR A O 1
ATOM 2538 N N . THR A 1 325 ? -20.311 21.809 34.373 1.00 28.12 325 THR A N 1
ATOM 2539 C CA . THR A 1 325 ? -21.418 22.731 34.100 1.00 28.12 325 THR A CA 1
ATOM 2540 C C . THR A 1 325 ? -22.400 22.054 33.151 1.00 28.12 325 THR A C 1
ATOM 2542 O O . THR A 1 325 ? -22.074 21.814 31.989 1.00 28.12 325 THR A O 1
ATOM 2545 N N . ILE A 1 326 ? -23.597 21.743 33.643 1.00 34.81 326 ILE A N 1
ATOM 2546 C CA . ILE A 1 326 ? -24.721 21.311 32.811 1.00 34.81 326 ILE A CA 1
ATOM 2547 C C . ILE A 1 326 ? -25.364 22.570 32.225 1.00 34.81 326 ILE A C 1
ATOM 2549 O O . ILE A 1 326 ? -25.773 23.468 32.962 1.00 34.81 326 ILE A O 1
ATOM 2553 N N . ASP A 1 327 ? -25.422 22.644 30.899 1.00 32.09 327 ASP A N 1
ATOM 2554 C CA . ASP A 1 32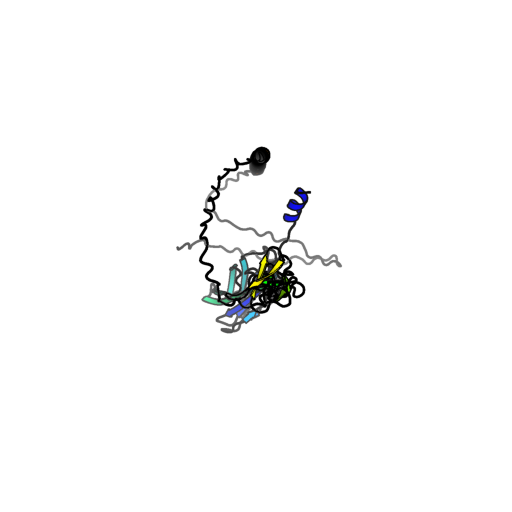7 ? -26.083 23.726 30.175 1.00 32.09 327 ASP A CA 1
ATOM 2555 C C . ASP A 1 327 ? -27.599 23.648 30.437 1.00 32.09 327 ASP A C 1
ATOM 2557 O O . ASP A 1 327 ? -28.244 22.646 30.127 1.00 32.09 327 ASP A O 1
ATOM 2561 N N . THR A 1 328 ? -28.169 24.671 31.077 1.00 35.94 328 THR A N 1
ATOM 2562 C CA . THR A 1 328 ? -29.581 24.712 31.512 1.00 35.94 328 THR A CA 1
ATOM 2563 C C . THR A 1 328 ? -30.442 25.513 30.539 1.00 35.94 328 THR A C 1
ATOM 2565 O O . THR A 1 328 ? -31.274 26.326 30.939 1.00 35.94 328 THR A O 1
ATOM 2568 N N . THR A 1 329 ? -30.258 25.300 29.236 1.00 36.94 329 THR A N 1
ATOM 2569 C CA . THR A 1 329 ? -31.152 25.896 28.238 1.00 36.94 329 THR A CA 1
ATOM 2570 C C . THR A 1 329 ? -32.480 25.121 28.195 1.00 36.94 329 THR A C 1
ATOM 2572 O O . THR A 1 329 ? -32.478 23.912 27.954 1.00 36.94 329 THR A O 1
ATOM 2575 N N . PRO A 1 330 ? -33.637 25.766 28.451 1.00 41.00 330 PRO A N 1
ATOM 2576 C CA . PRO A 1 330 ? -34.935 25.110 28.324 1.00 41.00 330 PRO A CA 1
ATOM 2577 C C . PRO A 1 330 ? -35.207 24.763 26.857 1.00 41.00 330 PRO A C 1
ATOM 2579 O O . PRO A 1 330 ? -35.039 25.604 25.973 1.00 41.00 330 PRO A O 1
ATOM 2582 N N . ASN A 1 331 ? -35.660 23.538 26.591 1.00 44.44 331 ASN A N 1
ATOM 2583 C CA . ASN A 1 331 ? -36.116 23.138 25.262 1.00 44.44 331 ASN A CA 1
ATOM 2584 C C . ASN A 1 331 ? -37.514 23.729 25.016 1.00 44.44 331 ASN A C 1
ATOM 2586 O O . ASN A 1 331 ? -38.511 23.206 25.509 1.00 44.44 331 ASN A O 1
ATOM 2590 N N . CYS A 1 332 ? -37.594 24.828 24.267 1.00 43.72 332 CYS A N 1
ATOM 2591 C CA . CYS A 1 332 ? -38.867 25.419 23.850 1.00 43.72 332 CYS A CA 1
ATOM 2592 C C . CYS A 1 332 ? -39.258 24.895 22.460 1.00 43.72 332 CYS A C 1
ATOM 2594 O O . CYS A 1 332 ? -38.527 25.090 21.487 1.00 43.72 332 CYS A O 1
ATOM 2596 N N . HIS A 1 333 ? -40.426 24.259 22.335 1.00 47.41 333 HIS A N 1
ATOM 2597 C CA . HIS A 1 333 ? -40.966 23.870 21.031 1.00 47.41 333 HIS A CA 1
ATOM 2598 C C . HIS A 1 333 ? -41.424 25.107 20.240 1.00 47.41 333 HIS A C 1
ATOM 2600 O O . HIS A 1 333 ? -42.183 25.936 20.736 1.00 47.41 333 HIS A O 1
ATOM 2606 N N . HIS A 1 334 ? -40.997 25.209 18.977 1.00 48.31 334 HIS A N 1
ATOM 2607 C CA . HIS A 1 334 ? -41.126 26.395 18.115 1.00 48.31 334 HIS A CA 1
ATOM 2608 C C . HIS A 1 334 ? -42.562 26.841 17.744 1.00 48.31 334 HIS A C 1
ATOM 2610 O O . HIS A 1 334 ? -42.713 27.717 16.897 1.00 48.31 334 HIS A O 1
ATOM 2616 N N . HIS A 1 335 ? -43.614 26.296 18.366 1.00 48.59 335 HIS A N 1
ATOM 2617 C CA . HIS A 1 335 ? -45.010 26.665 18.089 1.00 48.59 335 HIS A CA 1
ATOM 2618 C C . HIS A 1 335 ? -45.954 26.679 19.315 1.00 48.59 335 HIS A C 1
ATOM 2620 O O . HIS A 1 335 ? -47.170 26.622 19.145 1.00 48.59 335 HIS A O 1
ATOM 2626 N N . SER A 1 336 ? -45.445 26.827 20.546 1.00 49.28 336 SER A N 1
ATOM 2627 C CA . SER A 1 336 ? -46.293 27.114 21.720 1.00 49.28 336 SER A CA 1
ATOM 2628 C C . SER A 1 336 ? -45.517 27.796 22.852 1.00 49.28 336 SER A C 1
ATOM 2630 O O . SER A 1 336 ? -44.459 27.316 23.240 1.00 49.28 336 SER A O 1
ATOM 2632 N N . ASN A 1 337 ? -46.063 28.873 23.431 1.00 46.22 33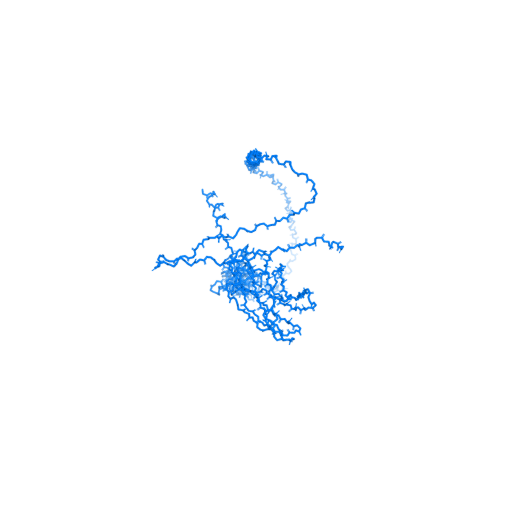7 ASN A N 1
ATOM 2633 C CA . ASN A 1 337 ? -45.481 29.621 24.564 1.00 46.22 337 ASN A CA 1
ATOM 2634 C C . ASN A 1 337 ? -45.620 28.891 25.923 1.00 46.22 337 ASN A C 1
ATOM 2636 O O . ASN A 1 337 ? -45.952 29.511 26.931 1.00 46.22 337 ASN A O 1
ATOM 2640 N N . ILE A 1 338 ? -45.411 27.575 25.965 1.00 45.84 338 ILE A N 1
ATOM 2641 C CA . ILE A 1 338 ? -45.467 26.772 27.193 1.00 45.84 338 ILE A CA 1
ATOM 2642 C C . ILE A 1 338 ? -44.164 25.975 27.280 1.00 45.84 338 ILE A C 1
ATOM 2644 O O . ILE A 1 338 ? -43.860 25.194 26.381 1.00 45.84 338 ILE A O 1
ATOM 2648 N N . CYS A 1 339 ? -43.395 26.211 28.344 1.00 42.66 339 CYS A N 1
ATOM 2649 C CA . CYS A 1 339 ? -42.165 25.485 28.660 1.00 42.66 339 CYS A CA 1
ATOM 2650 C C . CYS A 1 339 ? -42.455 24.458 29.759 1.00 42.66 339 CYS A C 1
ATOM 2652 O O . CYS A 1 339 ? -43.068 24.811 30.770 1.00 42.66 339 CYS A O 1
ATOM 2654 N N . ASP A 1 340 ? -41.985 23.222 29.595 1.00 41.12 340 ASP A N 1
ATOM 2655 C CA . ASP A 1 340 ? -42.060 22.219 30.658 1.00 41.12 340 ASP A CA 1
ATOM 2656 C C . ASP A 1 340 ? -41.116 22.590 31.821 1.00 41.12 340 ASP A C 1
ATOM 2658 O O . ASP A 1 340 ? -40.003 23.077 31.585 1.00 41.12 340 ASP A O 1
ATOM 2662 N N . PRO A 1 341 ? -41.522 22.383 33.090 1.00 42.28 341 PRO A N 1
ATOM 2663 C CA . PRO A 1 341 ? -40.648 22.617 34.232 1.00 42.28 341 PRO A CA 1
ATOM 2664 C C . PRO A 1 341 ? -39.479 21.616 34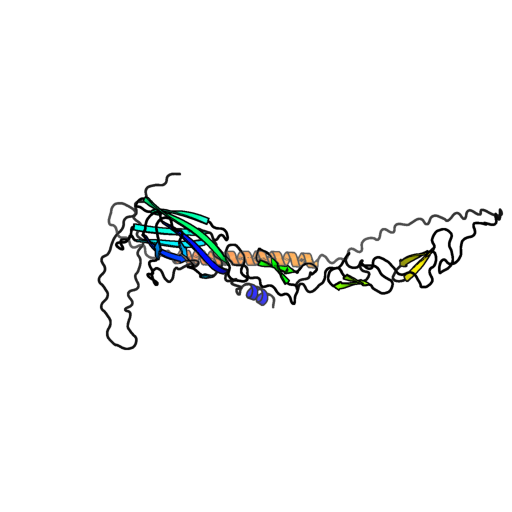.239 1.00 42.28 341 PRO A C 1
ATOM 2666 O O . PRO A 1 341 ? -39.672 20.441 33.912 1.00 42.28 341 PRO A O 1
ATOM 2669 N N . PRO A 1 342 ? -38.265 22.040 34.642 1.00 39.03 342 PRO A N 1
ATOM 2670 C CA . PRO A 1 342 ? -37.107 21.160 34.662 1.00 39.03 342 PRO A CA 1
ATOM 2671 C C . PRO A 1 342 ? -37.313 20.007 35.662 1.00 39.03 342 PRO A C 1
ATOM 2673 O O . PRO A 1 342 ? -37.790 20.238 36.780 1.00 39.03 342 PRO A O 1
ATOM 2676 N N . PRO A 1 343 ? -36.947 18.765 35.301 1.00 37.56 343 PRO A N 1
ATOM 2677 C CA . PRO A 1 343 ? -36.974 17.637 36.226 1.00 37.56 343 PRO A CA 1
ATOM 2678 C C . PRO A 1 343 ? -36.047 17.882 37.424 1.00 37.56 343 PRO A C 1
ATOM 2680 O O . PRO A 1 343 ? -34.927 18.374 37.284 1.00 37.56 343 PRO A O 1
ATOM 2683 N N . LYS A 1 344 ? -36.529 17.540 38.624 1.00 31.31 344 LYS A N 1
ATOM 2684 C CA . LYS A 1 344 ? -35.728 17.547 39.853 1.00 31.31 344 LYS A CA 1
ATOM 2685 C C . LYS A 1 344 ? -34.777 16.350 39.826 1.00 31.31 344 LYS A C 1
ATOM 2687 O O . LYS A 1 344 ? -35.248 15.219 39.749 1.00 31.31 344 LYS A O 1
ATOM 2692 N N . TYR A 1 345 ? -33.475 16.594 39.947 1.00 38.47 345 TYR A N 1
ATOM 2693 C CA . TYR A 1 345 ? -32.471 15.544 40.127 1.00 38.47 345 TYR A CA 1
ATOM 2694 C C . TYR A 1 345 ? -31.751 15.712 41.467 1.00 38.47 345 TYR A C 1
ATOM 2696 O O . TYR A 1 345 ? -31.464 16.832 41.892 1.00 38.47 345 TYR A O 1
ATOM 2704 N N . GLU A 1 346 ? -31.467 14.584 42.115 1.00 30.22 346 GLU A N 1
ATOM 2705 C CA . GLU A 1 346 ? -30.604 14.477 43.291 1.00 30.22 346 GLU A CA 1
ATOM 2706 C C . GLU A 1 346 ? -29.127 14.483 42.874 1.00 30.22 346 GLU A C 1
ATOM 2708 O O . GLU A 1 346 ? -28.733 13.849 41.895 1.00 30.22 346 GLU A O 1
ATOM 2713 N N . VAL A 1 347 ? -28.302 15.205 43.632 1.00 29.33 347 VAL A N 1
ATOM 2714 C CA . VAL A 1 347 ? -26.849 15.261 43.443 1.00 29.33 347 VAL A CA 1
ATOM 2715 C C . VAL A 1 347 ? -26.224 14.039 44.118 1.00 29.33 347 VAL A C 1
ATOM 2717 O O . VAL A 1 347 ? -26.208 13.960 45.344 1.00 29.33 347 VAL A O 1
ATOM 2720 N N . LEU A 1 348 ? -25.684 13.102 43.337 1.00 30.09 348 LEU A N 1
ATOM 2721 C CA . LEU A 1 348 ? -24.870 11.996 43.853 1.00 30.09 348 LEU A CA 1
ATOM 2722 C C . LEU A 1 348 ? -23.385 12.392 43.825 1.00 30.09 348 LEU A C 1
ATOM 2724 O O . LEU A 1 348 ? -22.829 12.667 42.763 1.00 30.09 348 LEU A O 1
ATOM 2728 N N . GLN A 1 349 ? -22.743 12.431 44.996 1.00 28.64 349 GLN A N 1
ATOM 2729 C CA . GLN A 1 349 ? -21.292 12.599 45.139 1.00 28.64 349 GLN A CA 1
ATOM 2730 C C . GLN A 1 349 ? -20.619 11.221 45.206 1.00 28.64 349 GLN A C 1
ATOM 2732 O O . GLN A 1 349 ? -20.979 10.413 46.059 1.00 28.64 349 GLN A O 1
ATOM 2737 N N . PHE A 1 350 ? -19.614 10.968 44.361 1.00 31.28 350 PHE A N 1
ATOM 2738 C CA . PHE A 1 350 ? -18.764 9.774 44.450 1.00 31.28 350 PHE A CA 1
ATOM 2739 C C . PHE A 1 350 ? -17.313 10.151 44.769 1.00 31.28 350 PHE A C 1
ATOM 2741 O O . PHE A 1 350 ? -16.757 11.099 44.216 1.00 31.28 350 PHE A O 1
ATOM 2748 N N . GLN A 1 351 ? -16.719 9.398 45.696 1.00 26.92 351 GLN A N 1
ATOM 2749 C CA . GLN A 1 351 ? -15.349 9.532 46.185 1.00 26.92 351 GLN A CA 1
ATOM 2750 C C . GLN A 1 351 ? -14.438 8.572 45.404 1.00 26.92 351 GLN A C 1
ATOM 2752 O O . GLN A 1 351 ? -14.724 7.380 45.337 1.00 26.92 351 GLN A O 1
ATOM 2757 N N . GLN A 1 352 ? -13.345 9.073 44.824 1.00 33.78 352 GLN A N 1
ATOM 2758 C CA . GLN A 1 352 ? -12.304 8.247 44.205 1.00 33.78 352 GLN A CA 1
ATOM 2759 C C . GLN A 1 352 ? -11.121 8.139 45.173 1.00 33.78 352 GLN A C 1
ATOM 2761 O O . GLN A 1 352 ? -10.437 9.130 45.432 1.00 33.78 352 GLN A O 1
ATOM 2766 N N . ASP A 1 353 ? -10.882 6.947 45.720 1.00 29.11 353 ASP A N 1
ATOM 2767 C CA . ASP A 1 353 ? -9.714 6.685 46.560 1.00 29.11 353 ASP A CA 1
ATOM 2768 C C . ASP A 1 353 ? -8.496 6.387 45.673 1.00 29.11 353 ASP A C 1
ATOM 2770 O O . ASP A 1 353 ? -8.364 5.331 45.055 1.00 29.11 353 ASP A O 1
ATOM 2774 N N . SER A 1 354 ? -7.570 7.341 45.614 1.00 34.59 354 SER A N 1
ATOM 2775 C CA . SER A 1 354 ? -6.245 7.165 45.026 1.00 34.59 354 SER A CA 1
ATOM 2776 C C . SER A 1 354 ? -5.354 6.369 45.985 1.00 34.59 354 SER A C 1
ATOM 2778 O O . SER A 1 354 ? -4.602 6.957 46.756 1.00 34.59 354 SER A O 1
ATOM 2780 N N . ASN A 1 355 ? -5.443 5.038 45.968 1.00 32.84 355 ASN A N 1
ATOM 2781 C CA . ASN A 1 355 ? -4.459 4.169 46.621 1.00 32.84 355 ASN A CA 1
ATOM 2782 C C . ASN A 1 355 ? -4.364 2.797 45.932 1.00 32.84 355 ASN A C 1
ATOM 2784 O O . ASN A 1 355 ? -4.973 1.826 46.365 1.00 32.84 355 ASN A O 1
ATOM 2788 N N . SER A 1 356 ? -3.560 2.705 44.870 1.00 29.53 356 SER A N 1
ATOM 2789 C CA . SER A 1 356 ? -2.683 1.546 44.607 1.00 29.53 356 SER A CA 1
ATOM 2790 C C . SER A 1 356 ? -1.806 1.795 43.373 1.00 29.53 356 SER A C 1
ATOM 2792 O O . SER A 1 356 ? -2.036 1.287 42.284 1.00 29.53 356 SER A O 1
ATOM 2794 N N . LEU A 1 357 ? -0.732 2.566 43.559 1.00 29.02 357 LEU A N 1
ATOM 2795 C CA . LEU A 1 357 ? 0.480 2.334 42.775 1.00 29.02 357 LEU A CA 1
ATOM 2796 C C . LEU A 1 357 ? 1.150 1.070 43.329 1.00 29.02 357 LEU A C 1
ATOM 2798 O O . LEU A 1 357 ? 1.625 1.083 44.467 1.00 29.02 357 LEU A O 1
ATOM 2802 N N . LYS A 1 358 ? 1.217 -0.002 42.535 1.00 32.19 358 LYS A N 1
ATOM 2803 C CA . LYS A 1 358 ? 2.226 -1.057 42.693 1.00 32.19 358 LYS A CA 1
ATOM 2804 C C . LYS A 1 358 ? 2.769 -1.477 41.321 1.00 32.19 358 LYS A C 1
ATOM 2806 O O . LYS A 1 358 ? 2.041 -2.085 40.548 1.00 32.19 358 LYS A O 1
ATOM 2811 N N . CYS A 1 359 ? 4.058 -1.153 41.158 1.00 31.11 359 CYS A N 1
ATOM 2812 C CA . CYS A 1 359 ? 5.047 -1.464 40.114 1.00 31.11 359 CYS A CA 1
ATOM 2813 C C . CYS A 1 359 ? 4.753 -1.012 38.682 1.00 31.11 359 CYS A C 1
ATOM 2815 O O . CYS A 1 359 ? 3.952 -1.672 37.990 1.00 31.11 359 CYS A O 1
#

InterPro domains:
  IPR000742 EGF-like domain [PS00022] (185-196)
  IPR000742 EGF-like domain [PS00022] (219-230)
  IPR000742 EGF-like domain [PS01186] (219-230)
  IPR000742 EGF-like domain [PS50026] (165-197)
  IPR000742 EGF-like domain [PS50026] (201-231)
  IPR000742 EGF-like domain [SM00181] (168-197)
  IPR000742 EGF-like domain [SM00181] (198-231)
  IPR001774 Delta/Serrate/lag-2 (DSL) protein [PF01414] (124-166)
  IPR001774 Delta/Serrate/lag-2 (DSL) protein [PS51051] (122-164)
  IPR001774 Delta/Serrate/lag-2 (DSL) protein [SM00051] (103-164)
  IPR009030 Growth factor receptor cysteine-rich domain superfamily [SSF57184] (123-232)
  IPR050969 Developmental Signaling Modulators [PTHR14949] (32-345)
  IPR057536 APX 1, N-terminal C2 domain [PF25337] (17-121)

Secondary structure (DSSP, 8-state):
-HHHHHHHTTS-----EEEEEEEEEEESS-EEEEEEEE-SSS-TTTTTT---EEE-TT-PEEEEEEEEEES--SEEEEEEEEE-TTS-EEEEEEEEEE--SS-EEEEEEPTTS-EEEEEEEEEEPTTEESSSS-EE---BGGGTEEE-TTS-EEEPTTEESTTS-EEP-GGGGGGSEEEEETTEEEEPTTEESTTS-EEPPPTT--SEEEEEETTEEEEEEPTTEESTTS-EE---------S------------------------SHHHHHHHHHHHHHHHHHHHHHHHHHHHHHHHHHHHS-----------------PPP---------TT-S-PPPPPP---------------